Protein 4FFL (pdb70)

InterPro domains:
  IPR003806 ATP-grasp fold, PylC-type [PF02655] (103-244)
  IPR011761 ATP-grasp fold [PS50975] (85-269)
  IPR023890 Pyrrolysine biosynthesis protein PylC [TIGR03909] (3-359)
  IPR048764 PylC, N-terminal domain [PF21360] (4-88)

B-factor: mean 21.59, std 10.95, range [7.8, 82.85]

Sequence (353 aa):
MKTICLVGGKLQGFEAAYLSKKAGMKVVLVDKNPQALIRNYADEFYCFDVIKEPEKLLELSKRVDAVLPVNENLACIEFLNSIKEKFSCPVLFDFEAYRISRDKKKSKDYFKSIGVPTPQDRPSKPPYFVKPPCES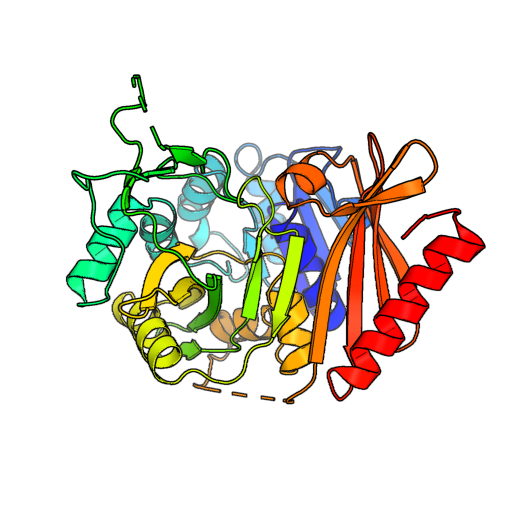SSVGARIIYGLEPDTLVEEYVEGEVVSLEVVGDGSHFAVVKETLVHIDETYDCHMVTPLPANPLFRQISHDLAANLPLKGIMDVEAIFGPKGLRVIEIDARFPSQTPTVVYYSSGINLIELLFRAFTDGVEEIENKYCIYEHLMFGENGVLIPVGEQVLSMGSDYGKFYEEPGIEIFLCKGEYPVFTMVFWGKDREETGAKRCKGLSVLKERFGAVL

CATH classification: 3.40.50.720 (+1 more: 3.30.470.20)

Radius of gyration: 19.83 Å; Cα contacts (8 Å, |Δi|>4): 829; chains: 1; bounding box: 50×50×54 Å

Solvent-accessible surface area: 15461 Å² total

Structure (mmCIF, N/CA/C/O backbone):
data_4FFL
#
_entry.id   4FFL
#
_cell.length_a   61.190
_cell.length_b   61.190
_cell.length_c   171.830
_cell.angle_alpha   90.00
_cell.angle_beta   90.00
_cell.angle_gamma   90.00
#
_symmetry.space_group_name_H-M   'P 43 21 2'
#
loop_
_entity.id
_entity.type
_entity.pdbx_description
1 polymer PylC
2 non-polymer LYSINE
3 non-polymer "ADENOSINE-5'-DIPHOSPHATE"
4 non-polymer 'PHOSPHATE ION'
5 non-polymer 'MAGNESIUM ION'
6 non-polymer 'CARBONATE ION'
7 non-polymer "ADENOSINE-5'-TRIPHOSPHATE"
8 water water
#
loop_
_atom_site.group_PDB
_atom_site.id
_atom_site.type_symbol
_atom_site.label_atom_id
_atom_site.label_alt_id
_atom_site.label_comp_id
_atom_site.label_asym_id
_atom_site.label_entity_id
_atom_site.label_seq_id
_atom_site.pdbx_PDB_ins_code
_atom_site.Cartn_x
_atom_site.Cartn_y
_atom_site.Cartn_z
_atom_site.occupancy
_atom_site.B_iso_or_equiv
_atom_site.auth_seq_id
_atom_site.auth_comp_id
_atom_site.auth_asym_id
_atom_site.auth_atom_id
_atom_site.pdbx_PDB_model_num
ATOM 1 N N . MET A 1 1 ? 8.441 -17.877 14.262 1.00 39.45 1 MET A N 1
ATOM 2 C CA . MET A 1 1 ? 8.378 -16.394 14.404 1.00 36.83 1 MET A CA 1
ATOM 3 C C . MET A 1 1 ? 7.438 -15.994 15.537 1.00 35.89 1 MET A C 1
ATOM 4 O O . MET A 1 1 ? 6.312 -16.487 15.631 1.00 37.09 1 MET A O 1
ATOM 9 N N . LYS A 1 2 ? 7.917 -15.098 16.393 1.00 28.75 2 LYS A N 1
ATOM 10 C CA . LYS A 1 2 ? 7.112 -14.564 17.485 1.00 24.97 2 LYS A CA 1
ATOM 11 C C . LYS A 1 2 ? 6.541 -13.193 17.125 1.00 20.49 2 LYS A C 1
ATOM 12 O O . LYS A 1 2 ? 7.024 -12.529 16.204 1.00 21.17 2 LYS A O 1
ATOM 18 N N . THR A 1 3 ? 5.497 -12.789 17.843 1.00 20.11 3 THR A N 1
ATOM 19 C CA . THR A 1 3 ? 4.841 -11.507 17.616 1.00 17.72 3 THR A CA 1
ATOM 20 C C . THR A 1 3 ? 4.749 -10.737 18.928 1.00 17.15 3 THR A C 1
ATOM 21 O O . THR A 1 3 ? 4.344 -11.288 19.956 1.00 17.31 3 THR A O 1
ATOM 25 N N . ILE A 1 4 ? 5.139 -9.466 18.884 1.00 15.59 4 ILE A N 1
ATOM 26 C CA . ILE A 1 4 ? 5.053 -8.589 20.047 1.00 14.39 4 ILE A CA 1
ATOM 27 C C . ILE A 1 4 ? 4.016 -7.489 19.813 1.00 14.44 4 ILE A C 1
ATOM 28 O O . ILE A 1 4 ? 3.932 -6.916 18.721 1.00 15.39 4 ILE A O 1
ATOM 33 N N . CYS A 1 5 ? 3.205 -7.229 20.834 1.00 13.88 5 CYS A N 1
ATOM 34 C CA . CYS A 1 5 ? 2.259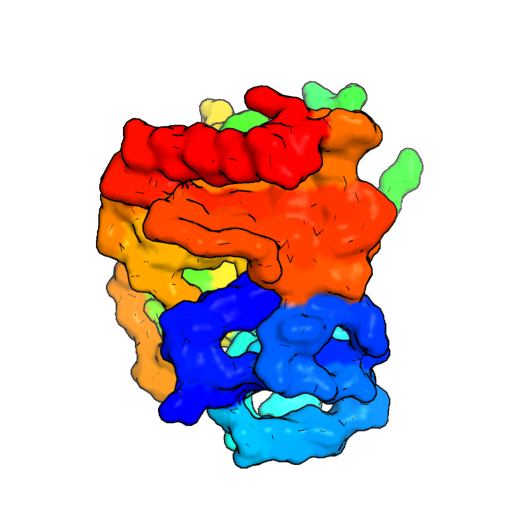 -6.125 20.798 1.00 14.17 5 CYS A CA 1
ATOM 35 C C . CYS A 1 5 ? 2.789 -4.967 21.631 1.00 14.34 5 CYS A C 1
ATOM 36 O O . CYS A 1 5 ? 3.033 -5.117 22.829 1.00 14.71 5 CYS A O 1
ATOM 39 N N . LEU A 1 6 ? 2.966 -3.817 20.988 1.00 13.19 6 LEU A N 1
ATOM 40 C CA . LEU A 1 6 ? 3.429 -2.609 21.664 1.00 12.50 6 LEU A CA 1
ATOM 41 C C . LEU A 1 6 ? 2.258 -1.683 21.939 1.00 13.65 6 LEU A C 1
ATOM 42 O O . LEU A 1 6 ? 1.478 -1.379 21.035 1.00 13.94 6 LEU A O 1
ATOM 47 N N . VAL A 1 7 ? 2.129 -1.236 23.183 1.00 13.45 7 VAL A N 1
ATOM 48 C CA . VAL A 1 7 ? 1.131 -0.223 23.515 1.00 13.07 7 VAL A CA 1
ATOM 49 C C . VAL A 1 7 ? 1.846 1.124 23.643 1.00 13.45 7 VAL A C 1
ATOM 50 O O . VAL A 1 7 ? 2.437 1.434 24.679 1.00 13.02 7 VAL A O 1
ATOM 54 N N . GLY A 1 8 ? 1.803 1.901 22.562 1.00 12.88 8 GLY A N 1
ATOM 55 C CA . GLY A 1 8 ? 2.525 3.166 22.468 1.00 13.55 8 GLY A CA 1
ATOM 56 C C . GLY A 1 8 ? 3.430 3.185 21.253 1.00 14.15 8 GLY A C 1
ATOM 57 O O . GLY A 1 8 ? 4.309 2.331 21.108 1.00 14.80 8 GLY A O 1
ATOM 58 N N . GLY A 1 9 ? 3.215 4.165 20.380 1.00 13.69 9 GLY A N 1
ATOM 59 C CA . GLY A 1 9 ? 3.944 4.251 19.120 1.00 13.79 9 GLY A CA 1
ATOM 60 C C . GLY A 1 9 ? 4.765 5.509 18.924 1.00 13.04 9 GLY A C 1
ATOM 61 O O . GLY A 1 9 ? 4.822 6.046 17.816 1.00 13.50 9 GLY A O 1
ATOM 62 N N . LYS A 1 10 ? 5.402 5.978 19.994 1.00 12.78 10 LYS A N 1
ATOM 63 C CA . LYS A 1 10 ? 6.308 7.119 19.900 1.00 12.60 10 LYS A CA 1
ATOM 64 C C . LYS A 1 10 ? 7.762 6.665 20.061 1.00 12.04 10 LYS A C 1
ATOM 65 O O . LYS A 1 10 ? 8.179 5.729 19.383 1.00 13.13 10 LYS A O 1
ATOM 71 N N . LEU A 1 11 ? 8.528 7.301 20.946 1.00 12.14 11 LEU A N 1
ATOM 72 C CA . LEU A 1 11 ? 9.968 7.043 21.006 1.00 12.58 11 LEU A CA 1
ATOM 73 C C . LEU A 1 11 ? 10.339 5.701 21.644 1.00 11.79 11 LEU A C 1
ATOM 74 O O . LEU A 1 11 ? 11.198 4.987 21.125 1.00 12.46 11 LEU A O 1
ATOM 79 N N . GLN A 1 12 ? 9.699 5.358 22.760 1.00 11.99 12 GLN A N 1
ATOM 80 C CA . GLN A 1 12 ? 9.884 4.032 23.351 1.00 11.77 12 GLN A CA 1
ATOM 81 C C . GLN A 1 12 ? 9.412 2.964 22.374 1.00 12.40 12 GLN A C 1
ATOM 82 O O . GLN A 1 12 ? 10.049 1.916 22.221 1.00 12.41 12 GLN A O 1
ATOM 88 N N . GLY A 1 13 ? 8.278 3.243 21.730 1.00 12.53 13 GLY A N 1
ATOM 89 C CA . GLY A 1 13 ? 7.690 2.341 20.752 1.00 13.33 13 GLY A CA 1
ATOM 90 C C . GLY A 1 13 ? 8.637 2.069 19.604 1.00 13.30 13 GLY A C 1
ATOM 91 O O . GLY A 1 13 ? 8.810 0.920 19.203 1.00 13.14 13 GLY A O 1
ATOM 92 N N . PHE A 1 14 ? 9.262 3.123 19.081 1.00 13.49 14 PHE A N 1
ATOM 93 C CA . PHE A 1 14 ? 10.230 2.957 18.000 1.00 13.42 14 PHE A CA 1
ATOM 94 C C . PHE A 1 14 ? 11.380 2.036 18.397 1.00 12.48 14 PHE A C 1
ATOM 95 O O . PHE A 1 14 ? 11.739 1.123 17.652 1.00 12.76 14 PHE A O 1
ATOM 103 N N . GLU A 1 15 ? 11.954 2.287 19.572 1.00 12.39 15 GLU A N 1
ATOM 104 C CA . GLU A 1 15 ? 13.085 1.498 20.053 1.00 12.75 15 GLU A CA 1
ATOM 105 C C . GLU A 1 15 ? 12.720 0.024 20.190 1.00 12.05 15 GLU A C 1
ATOM 106 O O . GLU A 1 15 ? 13.469 -0.848 19.749 1.00 12.49 15 GLU A O 1
ATOM 112 N N . ALA A 1 16 ? 11.567 -0.241 20.805 1.00 11.73 16 ALA A N 1
ATOM 113 C CA . ALA A 1 16 ? 11.078 -1.604 20.966 1.00 11.97 16 ALA A CA 1
ATOM 114 C C . ALA A 1 16 ? 10.803 -2.266 19.612 1.00 12.11 16 ALA A C 1
ATOM 115 O O . ALA A 1 16 ? 11.141 -3.431 19.413 1.00 13.47 16 ALA A O 1
ATOM 117 N N . ALA A 1 17 ? 10.199 -1.521 18.687 1.00 12.37 17 ALA A N 1
ATOM 118 C CA . ALA A 1 17 ? 9.889 -2.051 17.356 1.00 12.79 17 ALA A CA 1
ATOM 119 C C . ALA A 1 17 ? 11.171 -2.374 16.586 1.00 13.09 17 ALA A C 1
ATOM 120 O O . ALA A 1 17 ? 11.278 -3.423 15.950 1.00 14.09 17 ALA A O 1
ATOM 122 N N . TYR A 1 18 ? 12.134 -1.460 16.657 1.00 13.08 18 TYR A N 1
ATOM 123 C CA . TYR A 1 18 ? 13.435 -1.620 16.011 1.00 13.45 18 TYR A CA 1
ATOM 124 C C . TYR A 1 18 ? 14.146 -2.899 16.461 1.00 13.38 18 TYR A C 1
ATOM 125 O O . TYR A 1 18 ? 14.570 -3.708 15.629 1.00 14.41 18 TYR A O 1
ATOM 134 N N . LEU A 1 19 ? 14.254 -3.089 17.774 1.00 13.54 19 LEU A N 1
ATOM 135 C CA . LEU A 1 19 ? 14.930 -4.266 18.317 1.00 13.63 19 LEU A CA 1
ATOM 136 C C . LEU A 1 19 ? 14.134 -5.556 18.121 1.00 13.64 19 LEU A C 1
ATOM 137 O O . LEU A 1 19 ? 14.720 -6.629 17.960 1.00 13.97 19 LEU A O 1
ATOM 142 N N . SER A 1 20 ? 12.806 -5.454 18.126 1.00 13.79 20 SER A N 1
ATOM 143 C CA . SER A 1 20 ? 11.953 -6.607 17.836 1.00 14.11 20 SER A CA 1
ATOM 144 C C . SER A 1 20 ? 12.182 -7.109 16.413 1.00 14.73 20 SER A C 1
ATOM 145 O O . SER A 1 20 ? 12.251 -8.316 16.182 1.00 15.38 20 SER A O 1
ATOM 148 N N . LYS A 1 21 ? 12.303 -6.178 15.468 1.00 14.95 21 LYS A N 1
ATOM 149 C CA . LYS A 1 21 ? 12.586 -6.528 14.073 1.00 15.87 21 LYS A CA 1
ATOM 150 C C . LYS A 1 21 ? 13.959 -7.179 13.918 1.00 16.87 21 LYS A C 1
ATOM 151 O O . LYS A 1 21 ? 14.116 -8.120 13.137 1.00 18.33 21 LYS A O 1
ATOM 157 N N . LYS A 1 22 ? 14.943 -6.681 14.666 1.00 16.31 22 LYS A N 1
ATOM 158 C CA . LYS A 1 22 ? 16.287 -7.265 14.670 1.00 17.05 22 LYS A CA 1
ATOM 159 C C . LYS A 1 22 ? 16.257 -8.708 15.187 1.00 18.25 22 LYS A C 1
ATOM 160 O O . LYS A 1 22 ? 17.039 -9.552 14.746 1.00 20.73 22 LYS A O 1
ATOM 166 N N . ALA A 1 23 ? 15.341 -8.973 16.116 1.00 18.36 23 ALA A N 1
ATOM 167 C CA . ALA A 1 23 ? 15.130 -10.308 16.676 1.00 19.47 23 ALA A CA 1
ATOM 168 C C . ALA A 1 23 ? 14.244 -11.194 15.794 1.00 20.68 23 ALA A C 1
ATOM 169 O O . ALA A 1 23 ? 13.953 -12.338 16.152 1.00 21.84 23 ALA A O 1
ATOM 171 N N . GLY A 1 24 ? 13.811 -10.656 14.656 1.00 18.79 24 GLY A N 1
ATOM 172 C CA . GLY A 1 24 ? 12.972 -11.387 13.708 1.00 20.58 24 GLY A CA 1
ATOM 173 C C . GLY A 1 24 ? 11.529 -11.545 14.149 1.00 20.96 24 GLY A C 1
ATOM 174 O O . GLY A 1 24 ? 10.851 -12.488 13.732 1.00 24.44 24 GLY A O 1
ATOM 175 N N . MET A 1 25 ? 11.059 -10.624 14.989 1.00 18.49 25 MET A N 1
ATOM 176 C CA . MET A 1 25 ? 9.682 -10.651 15.485 1.00 18.37 25 MET A CA 1
ATOM 177 C C . MET A 1 25 ? 8.774 -9.762 14.641 1.00 17.86 25 MET A C 1
ATOM 178 O O . MET A 1 25 ? 9.217 -8.747 14.099 1.00 20.66 25 MET A O 1
ATOM 183 N N . LYS A 1 26 ? 7.505 -10.150 14.540 1.00 16.74 26 LYS A N 1
ATOM 184 C CA . LYS A 1 26 ? 6.471 -9.289 13.976 1.00 17.04 26 LYS A CA 1
ATOM 185 C C . LYS A 1 26 ? 6.064 -8.265 15.034 1.00 16.22 26 LYS A C 1
ATOM 186 O O . LYS A 1 26 ? 5.961 -8.594 16.220 1.00 17.05 26 LYS A O 1
ATOM 192 N N . VAL A 1 27 ? 5.837 -7.028 14.602 1.00 15.38 27 VAL A N 1
ATOM 193 C CA . VAL A 1 27 ? 5.483 -5.944 15.513 1.00 15.26 27 VAL A CA 1
ATOM 194 C C . VAL A 1 27 ? 4.056 -5.466 15.272 1.00 14.97 27 VAL A C 1
ATOM 195 O O . VAL A 1 27 ? 3.740 -4.921 14.211 1.00 15.29 27 VAL A O 1
ATOM 199 N N . VAL A 1 28 ? 3.206 -5.673 16.273 1.00 14.43 28 VAL A N 1
ATOM 2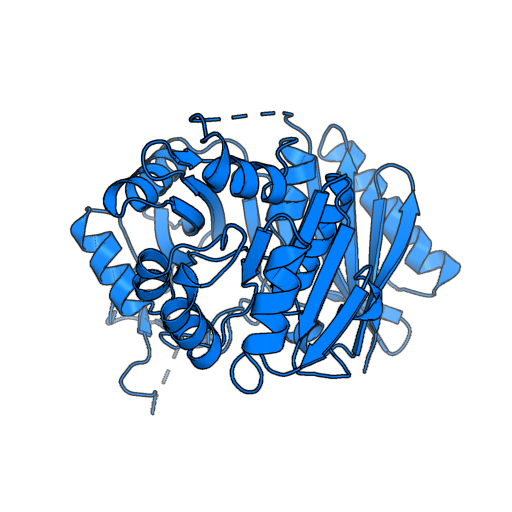00 C CA . VAL A 1 28 ? 1.842 -5.157 16.266 1.00 14.64 28 VAL A CA 1
ATOM 201 C C . VAL A 1 28 ? 1.799 -3.923 17.164 1.00 15.25 28 VAL A C 1
ATOM 202 O O . VAL A 1 28 ? 2.173 -3.989 18.335 1.00 15.47 28 VAL A O 1
ATOM 206 N N . LEU A 1 29 ? 1.363 -2.795 16.610 1.00 14.27 29 LEU A N 1
ATOM 207 C CA . LEU A 1 29 ? 1.271 -1.559 17.377 1.00 13.29 29 LEU A CA 1
ATOM 208 C C . LEU A 1 29 ? -0.166 -1.210 17.722 1.00 13.29 29 LEU A C 1
ATOM 209 O O . LEU A 1 29 ? -1.046 -1.243 16.858 1.00 14.11 29 LEU A O 1
ATOM 214 N N . VAL A 1 30 ? -0.383 -0.872 18.991 1.00 13.19 30 VAL A N 1
ATOM 215 C CA . VAL A 1 30 ? -1.627 -0.269 19.447 1.00 12.61 30 VAL A CA 1
ATOM 216 C C . VAL A 1 30 ? -1.338 1.158 19.912 1.00 12.20 30 VAL A C 1
ATOM 217 O O . VAL A 1 30 ? -0.458 1.381 20.746 1.00 12.75 30 VAL A O 1
ATOM 221 N N . ASP A 1 31 ? -2.070 2.120 19.361 1.00 12.55 31 ASP A N 1
ATOM 222 C CA . ASP A 1 31 ? -1.939 3.518 19.768 1.00 12.56 31 ASP A CA 1
ATOM 223 C C . ASP A 1 31 ? -3.256 4.237 19.508 1.00 12.80 31 ASP A C 1
ATOM 224 O O . ASP A 1 31 ? -3.910 3.989 18.495 1.00 13.92 31 ASP A O 1
ATOM 229 N N . LYS A 1 32 ? -3.632 5.128 20.421 1.00 12.33 32 LYS A N 1
ATOM 230 C CA . LYS A 1 32 ? -4.883 5.885 20.328 1.00 13.18 32 LYS A CA 1
ATOM 231 C C . LYS A 1 32 ? -4.829 7.017 19.290 1.00 13.67 32 LYS A C 1
ATOM 232 O O . LYS A 1 32 ? -5.862 7.588 18.932 1.00 14.91 32 LYS A O 1
ATOM 238 N N . ASN A 1 33 ? -3.626 7.341 18.820 1.00 13.78 33 ASN A N 1
ATOM 239 C CA . ASN A 1 33 ? -3.422 8.434 17.865 1.00 13.26 33 ASN A CA 1
ATOM 240 C C . ASN A 1 33 ? -3.344 7.899 16.434 1.00 13.87 33 ASN A C 1
ATOM 241 O O . ASN A 1 33 ? -2.434 7.131 16.121 1.00 14.35 33 ASN A O 1
ATOM 246 N N . PRO A 1 34 ? -4.287 8.308 15.554 1.00 14.48 34 PRO A N 1
ATOM 247 C CA . PRO A 1 34 ? -4.205 7.912 14.139 1.00 15.00 34 PRO A CA 1
ATOM 248 C C . PRO A 1 34 ? -2.908 8.372 13.480 1.00 16.35 34 PRO A C 1
ATOM 249 O O . PRO A 1 34 ? -2.474 7.764 12.503 1.00 18.86 34 PRO A O 1
ATOM 253 N N . GLN A 1 35 ? -2.304 9.431 14.019 1.00 17.10 35 GLN A N 1
ATOM 254 C CA . GLN A 1 35 ? -1.027 9.948 13.531 1.00 18.86 35 GLN A CA 1
ATOM 255 C C . GLN A 1 35 ? 0.161 9.457 14.364 1.00 17.70 35 GLN A C 1
ATOM 256 O O . GLN A 1 35 ? 1.207 10.106 14.390 1.00 18.17 35 GLN A O 1
ATOM 262 N N . ALA A 1 36 ? 0.004 8.318 15.041 1.00 15.50 36 ALA A N 1
ATOM 263 C CA . ALA A 1 36 ? 1.077 7.764 15.875 1.00 14.65 36 ALA A CA 1
ATOM 264 C C . ALA A 1 36 ? 2.387 7.696 15.100 1.00 14.39 36 ALA A C 1
ATOM 265 O O . ALA A 1 36 ? 2.423 7.239 13.957 1.00 14.93 36 ALA A O 1
ATOM 267 N N . LEU A 1 37 ? 3.453 8.163 15.736 1.00 15.16 37 LEU A N 1
ATOM 268 C CA . LEU A 1 37 ? 4.751 8.331 15.090 1.00 14.70 37 LEU A CA 1
ATOM 269 C C . LEU A 1 37 ? 5.240 7.133 14.263 1.00 14.67 37 LEU A C 1
ATOM 270 O O . LEU A 1 37 ? 5.673 7.312 13.123 1.00 15.58 37 LEU A O 1
ATOM 275 N N . ILE A 1 38 ? 5.166 5.927 14.827 1.00 14.05 38 ILE A N 1
ATOM 276 C CA . ILE A 1 38 ? 5.710 4.731 14.164 1.00 14.95 38 ILE A CA 1
ATOM 277 C C . ILE A 1 38 ? 4.652 3.826 13.526 1.00 14.79 38 ILE A C 1
ATOM 278 O O . ILE A 1 38 ? 4.919 2.652 13.258 1.00 16.10 38 ILE A O 1
ATOM 283 N N . ARG A 1 39 ? 3.470 4.381 13.262 1.00 14.27 39 ARG A N 1
ATOM 284 C CA . ARG A 1 39 ? 2.359 3.607 12.697 1.00 15.33 39 ARG A CA 1
ATOM 285 C C . ARG A 1 39 ? 2.724 2.848 11.413 1.00 16.04 39 ARG A C 1
ATOM 286 O O . ARG A 1 39 ? 2.249 1.734 11.205 1.00 19.15 39 ARG A O 1
ATOM 294 N N . ASN A 1 40 ? 3.558 3.455 10.566 1.00 16.59 40 ASN A N 1
ATOM 295 C CA . ASN A 1 40 ? 3.947 2.856 9.282 1.00 17.42 40 ASN A CA 1
ATOM 296 C C . ASN A 1 40 ? 5.173 1.951 9.384 1.00 18.03 40 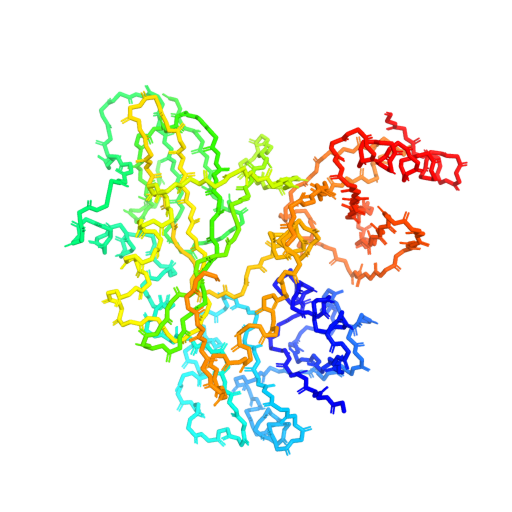ASN A C 1
ATOM 297 O O . ASN A 1 40 ? 5.477 1.190 8.460 1.00 19.12 40 ASN A O 1
ATOM 302 N N . TYR A 1 41 ? 5.866 2.039 10.516 1.00 16.68 41 TYR A N 1
ATOM 303 C CA . TYR A 1 41 ? 7.046 1.225 10.787 1.00 15.91 41 TYR A CA 1
ATOM 304 C C . TYR A 1 41 ? 6.653 -0.145 11.351 1.00 16.74 41 TYR A C 1
ATOM 305 O O . TYR A 1 41 ? 7.290 -1.155 11.052 1.00 17.61 41 TYR A O 1
ATOM 314 N N . ALA A 1 42 ? 5.592 -0.172 12.157 1.00 16.64 42 ALA A N 1
ATOM 315 C CA . ALA A 1 42 ? 5.038 -1.425 12.669 1.00 17.59 42 ALA A CA 1
ATOM 316 C C . ALA A 1 42 ? 4.492 -2.287 11.531 1.00 17.93 42 ALA A C 1
ATOM 317 O O . ALA A 1 42 ? 4.173 -1.779 10.447 1.00 18.78 42 ALA A O 1
ATOM 319 N N . ASP A 1 43 ? 4.388 -3.588 11.778 1.00 17.37 43 ASP A N 1
ATOM 320 C CA . ASP A 1 43 ? 3.867 -4.516 10.775 1.00 17.72 43 ASP A CA 1
ATOM 321 C C . ASP A 1 43 ? 2.341 -4.449 10.691 1.00 19.00 43 ASP A C 1
ATOM 322 O O . ASP A 1 43 ? 1.763 -4.582 9.608 1.00 20.16 43 ASP A O 1
ATOM 327 N N . GLU A 1 44 ? 1.702 -4.239 11.841 1.00 18.54 44 GLU A N 1
ATOM 328 C CA . GLU A 1 44 ? 0.259 -4.041 11.924 1.00 18.54 44 GLU A CA 1
ATOM 329 C C . GLU A 1 44 ? -0.014 -2.885 12.875 1.00 16.41 44 GLU A C 1
ATOM 330 O O . GLU A 1 44 ? 0.672 -2.742 13.889 1.00 16.35 44 GLU A O 1
ATOM 336 N N . PHE A 1 45 ? -1.005 -2.060 12.543 1.00 15.79 45 PHE A N 1
ATOM 337 C CA . PHE A 1 45 ? -1.378 -0.922 13.383 1.00 14.69 45 PHE A CA 1
ATOM 338 C C . PHE A 1 45 ? -2.866 -0.961 13.705 1.00 15.58 45 PHE A C 1
ATOM 339 O O . PHE A 1 45 ? -3.707 -0.982 12.803 1.00 16.99 45 PHE A O 1
ATOM 347 N N . TYR A 1 46 ? -3.175 -0.984 14.999 1.00 15.70 46 TYR A N 1
ATOM 348 C CA . TYR A 1 46 ? -4.552 -0.918 15.476 1.00 16.34 46 TYR A CA 1
ATOM 349 C C . TYR A 1 46 ? -4.732 0.350 16.289 1.00 14.85 46 TYR A C 1
ATOM 350 O O . TYR A 1 46 ? -4.086 0.542 17.322 1.00 15.52 46 TYR A O 1
ATOM 359 N N . CYS A 1 47 ? -5.597 1.227 15.795 1.00 15.07 47 CYS A N 1
ATOM 360 C CA . CYS A 1 47 ? -5.798 2.523 16.416 1.00 14.78 47 CYS A CA 1
ATOM 361 C C . CYS A 1 47 ? -7.007 2.499 17.338 1.00 14.71 47 CYS A C 1
ATOM 362 O O . CYS A 1 47 ? -8.155 2.570 16.888 1.00 15.61 47 CYS A O 1
ATOM 365 N N . PHE A 1 48 ? -6.733 2.357 18.630 1.00 14.29 48 PHE A N 1
ATOM 366 C CA . PHE A 1 48 ? -7.753 2.481 19.665 1.00 13.43 48 PHE A CA 1
ATOM 367 C C . PHE A 1 48 ? -7.107 2.864 20.993 1.00 12.90 48 PHE A C 1
ATOM 368 O O . PHE A 1 48 ? -5.887 2.740 21.162 1.00 13.01 48 PHE A O 1
ATOM 376 N N . ASP A 1 49 ? -7.930 3.348 21.918 1.00 12.52 49 ASP A N 1
ATOM 377 C CA . ASP A 1 49 ? -7.482 3.682 23.265 1.00 12.31 49 ASP A CA 1
ATOM 378 C C . ASP A 1 49 ? -7.733 2.460 24.149 1.00 12.26 49 ASP A C 1
ATOM 379 O O . ASP A 1 49 ? -8.875 2.015 24.292 1.00 12.94 49 ASP A O 1
ATOM 384 N N . VAL A 1 50 ? -6.667 1.917 24.735 1.00 12.36 50 VAL A N 1
ATOM 385 C CA . VAL A 1 50 ? -6.788 0.673 25.510 1.00 13.12 50 VAL A CA 1
ATOM 386 C C . VAL A 1 50 ? -7.672 0.807 26.755 1.00 12.75 50 VAL A C 1
ATOM 387 O O . VAL A 1 50 ? -8.247 -0.178 27.211 1.00 14.01 50 VAL A O 1
ATOM 391 N N . ILE A 1 51 ? -7.779 2.024 27.287 1.00 13.26 51 ILE A N 1
ATOM 392 C CA . ILE A 1 51 ? -8.635 2.302 28.445 1.00 13.76 51 ILE A CA 1
ATOM 393 C C . ILE A 1 51 ? -10.107 2.293 28.027 1.00 14.49 51 ILE A C 1
ATOM 394 O O . ILE A 1 51 ? -10.969 1.829 28.776 1.00 16.13 51 ILE A O 1
ATOM 399 N N . LYS A 1 52 ? -10.384 2.805 26.829 1.00 13.46 52 LYS A N 1
ATOM 400 C CA . LYS A 1 52 ? -11.752 2.872 26.313 1.00 13.95 52 LYS A CA 1
ATOM 401 C C . LYS A 1 52 ? -12.252 1.523 25.806 1.00 15.05 52 LYS A C 1
ATOM 402 O O . LYS A 1 52 ? -13.426 1.181 25.988 1.00 16.31 52 LYS A O 1
ATOM 408 N N . GLU A 1 53 ? -11.364 0.771 25.156 1.00 15.64 53 GLU A N 1
ATOM 409 C CA . GLU A 1 53 ? -11.731 -0.509 24.551 1.00 16.18 53 GLU A CA 1
ATOM 410 C C . GLU A 1 53 ? -10.773 -1.632 24.966 1.00 15.88 53 GLU A C 1
ATOM 411 O O . GLU A 1 53 ? -10.079 -2.197 24.117 1.00 16.18 53 GLU A O 1
ATOM 417 N N . PRO A 1 54 ? -10.743 -1.969 26.275 1.00 16.76 54 PRO A N 1
ATOM 418 C CA . PRO A 1 54 ? -9.794 -2.977 26.767 1.00 16.56 54 PRO A CA 1
ATOM 419 C C . PRO A 1 54 ? -9.996 -4.350 26.135 1.00 17.22 54 PRO A C 1
ATOM 420 O O . PRO A 1 54 ? -9.036 -5.105 25.984 1.00 17.04 54 PRO A O 1
ATOM 424 N N . GLU A 1 55 ? -11.234 -4.655 25.758 1.00 18.49 55 GLU A N 1
ATOM 425 C CA . GLU A 1 55 ? -11.559 -5.942 25.145 1.00 18.92 55 GLU A CA 1
ATOM 426 C C . GLU A 1 55 ? -10.797 -6.182 23.835 1.00 18.01 55 GLU A C 1
ATOM 427 O O . GLU A 1 55 ? -10.463 -7.321 23.515 1.00 19.92 55 GLU A O 1
ATOM 433 N N . LYS A 1 56 ? -10.512 -5.107 23.097 1.00 17.68 56 LYS A N 1
ATOM 434 C CA . LYS A 1 56 ? -9.731 -5.203 21.865 1.00 17.28 56 LYS A CA 1
ATOM 435 C C . LYS A 1 56 ? -8.288 -5.613 22.155 1.00 16.75 56 LYS A C 1
ATOM 436 O O . LYS A 1 56 ? -7.702 -6.402 21.410 1.00 17.74 56 LYS A O 1
ATOM 442 N N . LEU A 1 57 ? -7.720 -5.077 23.236 1.00 16.21 57 LEU A N 1
ATOM 443 C CA . LEU A 1 57 ? -6.354 -5.426 23.627 1.00 15.02 57 LEU A CA 1
ATOM 444 C C . LEU A 1 57 ? -6.278 -6.843 24.191 1.00 15.59 57 LEU A C 1
ATOM 445 O O . LEU A 1 57 ? -5.333 -7.581 23.896 1.00 15.86 57 LEU A O 1
ATOM 450 N N . LEU A 1 58 ? -7.267 -7.212 25.004 1.00 15.71 58 LEU A N 1
ATOM 451 C CA . LEU A 1 58 ? -7.337 -8.567 25.555 1.00 16.45 58 LEU A CA 1
ATOM 452 C C . LEU A 1 58 ? -7.476 -9.610 24.443 1.00 17.39 58 LEU A C 1
ATOM 453 O O . LEU A 1 58 ? -6.833 -10.662 24.492 1.00 18.08 58 LEU A O 1
ATOM 458 N N . GLU A 1 59 ? -8.286 -9.303 23.429 1.00 17.62 59 GLU A N 1
ATOM 459 C CA . GLU A 1 59 ? -8.407 -10.168 22.253 1.00 20.47 59 GLU A CA 1
ATOM 460 C C . GLU A 1 59 ? -7.080 -10.305 21.506 1.00 19.16 59 GLU A C 1
ATOM 461 O O . GLU A 1 59 ? -6.710 -11.405 21.095 1.00 19.46 59 GLU A O 1
ATOM 467 N N . LEU A 1 60 ? -6.366 -9.190 21.349 1.00 18.37 60 LEU A N 1
ATOM 468 C CA . LEU A 1 60 ? -5.031 -9.199 20.743 1.00 19.16 60 LEU A CA 1
ATOM 469 C C . LEU A 1 60 ? -4.029 -10.041 21.536 1.00 18.09 60 LEU A C 1
ATOM 470 O O . LEU A 1 60 ? -3.154 -10.678 20.946 1.00 19.15 60 LEU A O 1
ATOM 475 N N . SER A 1 61 ? -4.168 -10.053 22.864 1.00 17.24 61 SER A N 1
ATOM 476 C CA . SER A 1 61 ? -3.255 -10.810 23.730 1.00 17.66 61 SER A CA 1
ATOM 477 C C . SER A 1 61 ? -3.323 -12.317 23.471 1.00 18.49 61 SER A C 1
ATOM 478 O O . SER A 1 61 ? -2.394 -13.053 23.809 1.00 19.44 61 SER A O 1
ATOM 481 N N . LYS A 1 62 ? -4.422 -12.758 22.860 1.00 18.10 62 LYS A N 1
ATOM 482 C CA . LYS A 1 62 ? -4.617 -14.165 22.508 1.00 18.56 62 LYS A CA 1
ATOM 483 C C . LYS A 1 62 ? -3.853 -14.576 21.245 1.00 20.57 62 LYS A C 1
ATOM 484 O O . LYS A 1 62 ? -3.664 -15.769 20.994 1.00 23.86 62 LYS A O 1
ATOM 490 N N . ARG A 1 63 ? -3.418 -13.597 20.454 1.00 20.14 63 ARG A N 1
ATOM 491 C CA . ARG A 1 63 ? -2.736 -13.895 19.190 1.00 21.87 63 ARG A CA 1
ATOM 492 C C . ARG A 1 63 ? -1.304 -13.351 19.079 1.00 19.75 63 ARG A C 1
ATOM 493 O O . ARG A 1 63 ? -0.700 -13.390 18.006 1.00 21.03 63 ARG A O 1
ATOM 501 N N . VAL A 1 64 ? -0.774 -12.841 20.189 1.00 16.96 64 VAL A N 1
ATOM 502 C CA . VAL A 1 64 ? 0.620 -12.385 20.260 1.00 16.34 64 VAL A CA 1
ATOM 503 C C . VAL A 1 64 ? 1.348 -13.115 21.393 1.00 16.94 64 VAL A C 1
ATOM 504 O O . VAL A 1 64 ? 0.713 -13.744 22.248 1.00 18.21 64 VAL A O 1
ATOM 508 N N . ASP A 1 65 ? 2.674 -13.024 21.400 1.00 17.19 65 ASP A N 1
ATOM 509 C CA . ASP A 1 65 ? 3.485 -13.728 22.392 1.00 17.67 65 ASP A CA 1
ATOM 510 C C . ASP A 1 65 ? 3.755 -12.911 23.655 1.00 17.09 65 ASP A C 1
ATOM 511 O O . ASP A 1 65 ? 4.097 -13.470 24.698 1.00 17.48 65 ASP A O 1
ATOM 516 N N . ALA A 1 66 ? 3.604 -11.593 23.552 1.00 15.47 66 ALA A N 1
ATOM 517 C CA . ALA A 1 66 ? 3.799 -10.688 24.685 1.00 14.10 66 ALA A CA 1
ATOM 518 C C . ALA A 1 66 ? 3.192 -9.325 24.391 1.00 13.40 66 ALA A C 1
ATOM 519 O O . ALA A 1 66 ? 3.069 -8.932 23.227 1.00 13.77 66 ALA A O 1
ATOM 521 N N . VAL A 1 67 ? 2.805 -8.623 25.454 1.00 13.47 67 VAL A N 1
ATOM 522 C CA . VAL A 1 67 ? 2.379 -7.228 25.363 1.00 12.89 67 VAL A CA 1
ATOM 523 C C . VAL A 1 67 ? 3.385 -6.379 26.130 1.00 13.84 67 VAL A C 1
ATOM 524 O O . VAL A 1 67 ? 3.656 -6.635 27.308 1.00 14.46 67 VAL A O 1
ATOM 528 N N . LEU A 1 68 ? 3.945 -5.383 25.450 1.00 13.14 68 LEU A N 1
ATOM 529 C CA . LEU A 1 68 ? 4.902 -4.476 26.063 1.00 12.57 68 LEU A CA 1
ATOM 530 C C . LEU A 1 68 ? 4.334 -3.061 26.107 1.00 12.30 68 LEU A C 1
ATOM 531 O O . LEU A 1 68 ? 4.152 -2.437 25.057 1.00 13.29 68 LEU A O 1
ATOM 536 N N . PRO A 1 69 ? 4.036 -2.552 27.319 1.00 12.84 69 PRO A N 1
ATOM 537 C CA . PRO A 1 69 ? 3.669 -1.143 27.435 1.00 13.30 69 PRO A CA 1
ATOM 538 C C . PRO A 1 69 ? 4.887 -0.289 27.095 1.00 13.82 69 PRO A C 1
ATOM 539 O O . PRO A 1 69 ? 5.955 -0.484 27.671 1.00 15.17 69 PRO A O 1
ATOM 543 N N . VAL A 1 70 ? 4.741 0.609 26.128 1.00 12.43 70 VAL A N 1
ATOM 544 C CA . VAL A 1 70 ? 5.817 1.535 25.771 1.00 11.67 70 VAL A CA 1
ATOM 545 C C . VAL A 1 70 ? 5.254 2.951 25.710 1.00 11.57 70 VAL A C 1
ATOM 546 O O . VAL A 1 70 ? 5.267 3.622 24.671 1.00 11.88 70 VAL A O 1
ATOM 550 N N . ASN A 1 71 ? 4.727 3.378 26.851 1.00 12.21 71 ASN A N 1
ATOM 551 C CA . ASN A 1 71 ? 4.271 4.746 27.040 1.00 12.54 71 ASN A CA 1
ATOM 552 C C . ASN A 1 71 ? 4.382 5.130 28.507 1.00 12.35 71 ASN A C 1
ATOM 553 O O . ASN A 1 71 ? 4.532 4.261 29.371 1.00 13.62 71 ASN A O 1
ATOM 558 N N . GLU A 1 72 ? 4.322 6.429 28.779 1.00 12.17 72 GLU A N 1
ATOM 559 C CA . GLU A 1 72 ? 4.401 6.934 30.146 1.00 13.22 72 GLU A CA 1
ATOM 560 C C . GLU A 1 72 ? 3.129 7.691 30.542 1.00 13.91 72 GLU A C 1
ATOM 561 O O . GLU A 1 72 ? 3.167 8.629 31.343 1.00 15.33 72 GLU A O 1
ATOM 567 N N . ASN A 1 73 ? 2.004 7.273 29.968 1.00 13.00 73 ASN A N 1
ATOM 568 C CA . ASN A 1 73 ? 0.695 7.787 30.355 1.00 12.77 73 ASN A CA 1
ATOM 569 C C . ASN A 1 73 ? 0.248 7.046 31.614 1.00 12.47 73 ASN A C 1
ATOM 570 O O . ASN A 1 73 ? -0.088 5.866 31.549 1.00 12.37 73 ASN A O 1
ATOM 575 N N . LEU A 1 74 ? 0.259 7.730 32.758 1.00 13.35 74 LEU A N 1
ATOM 576 C CA . LEU A 1 74 ? -0.067 7.075 34.030 1.00 14.39 74 LEU A CA 1
ATOM 577 C C . LEU A 1 74 ? -1.465 6.456 34.045 1.00 14.19 74 LEU A C 1
ATOM 578 O O . LEU A 1 74 ? -1.660 5.394 34.629 1.00 14.59 74 LEU A O 1
ATOM 583 N N . ALA A 1 75 ? -2.422 7.115 33.394 1.00 13.76 75 ALA A N 1
ATOM 584 C CA . ALA A 1 75 ? -3.776 6.586 33.270 1.00 13.49 75 ALA A CA 1
ATOM 585 C C . ALA A 1 75 ? -3.762 5.232 32.559 1.00 13.15 75 ALA A C 1
ATOM 586 O O . ALA A 1 75 ? -4.435 4.295 32.987 1.00 13.37 75 ALA A O 1
ATOM 588 N N . CYS A 1 76 ? -2.984 5.133 31.480 1.00 13.74 76 CYS A N 1
ATOM 589 C CA . CYS A 1 76 ? -2.835 3.876 30.747 1.00 13.39 76 CYS A CA 1
ATOM 590 C C . CYS A 1 76 ? -2.157 2.797 31.596 1.00 13.20 76 CYS A C 1
ATOM 591 O O . CYS A 1 76 ? -2.649 1.674 31.682 1.00 14.22 76 CYS A O 1
ATOM 594 N N . ILE A 1 77 ? -1.036 3.148 32.222 1.00 12.83 77 ILE A N 1
ATOM 595 C CA . ILE A 1 77 ? -0.271 2.201 33.037 1.00 13.75 77 ILE A CA 1
ATOM 596 C C . ILE A 1 77 ? -1.088 1.691 34.234 1.00 14.59 77 ILE A C 1
ATOM 597 O O . ILE A 1 77 ? -1.125 0.483 34.494 1.00 14.93 77 ILE A O 1
ATOM 602 N N . GLU A 1 78 ? -1.749 2.608 34.943 1.00 14.75 78 GLU A N 1
ATOM 603 C CA . GLU A 1 78 ? -2.620 2.244 36.067 1.00 16.16 78 GLU A CA 1
ATOM 604 C C . GLU A 1 78 ? -3.767 1.343 35.611 1.00 15.74 78 GLU A C 1
ATOM 605 O O . GLU A 1 78 ? -4.102 0.361 36.285 1.00 16.24 78 GLU A O 1
ATOM 611 N N . PHE A 1 79 ? -4.360 1.672 34.465 1.00 15.16 79 PHE A N 1
ATOM 612 C CA . PHE A 1 79 ? -5.427 0.841 33.917 1.00 15.50 79 PHE A CA 1
ATOM 613 C C . PHE A 1 79 ? -4.945 -0.567 33.548 1.00 15.17 79 PHE A C 1
ATOM 614 O O . PHE A 1 79 ? -5.619 -1.557 33.849 1.00 15.51 79 PHE A O 1
ATOM 622 N N . LEU A 1 80 ? -3.783 -0.655 32.902 1.00 14.87 80 LEU A N 1
ATOM 623 C CA . LEU A 1 80 ? -3.210 -1.951 32.540 1.00 14.52 80 LEU A CA 1
ATOM 624 C C . LEU A 1 80 ? -2.925 -2.800 33.778 1.00 14.93 80 LEU A C 1
ATOM 625 O O . LEU A 1 80 ? -3.162 -4.010 33.768 1.00 15.87 80 LEU A O 1
ATOM 630 N N . ASN A 1 81 ? -2.435 -2.164 34.842 1.00 14.91 81 ASN A N 1
ATOM 631 C CA . ASN A 1 81 ? -2.238 -2.851 36.117 1.00 15.61 81 ASN A CA 1
ATOM 632 C C . ASN A 1 81 ? -3.541 -3.471 36.627 1.00 16.22 81 ASN A C 1
ATOM 633 O O . ASN A 1 81 ? -3.542 -4.592 37.145 1.00 17.63 81 ASN A O 1
ATOM 638 N N . SER A 1 82 ? -4.647 -2.747 36.451 1.00 15.80 82 SER A N 1
ATOM 639 C CA . SER A 1 82 ? -5.954 -3.186 36.946 1.00 16.67 82 SER A CA 1
ATOM 640 C C . SER A 1 82 ? -6.516 -4.408 36.210 1.00 17.26 82 SER A C 1
ATOM 641 O O . SER A 1 82 ? -7.335 -5.141 36.768 1.00 19.10 82 SER A O 1
ATOM 644 N N . ILE A 1 83 ? -6.072 -4.627 34.970 1.00 15.91 83 ILE A N 1
ATOM 645 C CA . ILE A 1 83 ? -6.565 -5.747 34.153 1.00 16.08 83 ILE A CA 1
ATOM 646 C C . ILE A 1 83 ? -5.494 -6.769 33.733 1.00 15.74 83 ILE A C 1
ATOM 647 O O . ILE A 1 83 ? -5.773 -7.660 32.928 1.00 16.65 83 ILE A O 1
ATOM 652 N N . LYS A 1 84 ? -4.284 -6.657 34.281 1.00 15.80 84 LYS A N 1
ATOM 653 C CA . LYS A 1 84 ? -3.162 -7.486 33.809 1.00 15.51 84 LYS A CA 1
ATOM 654 C C . LYS A 1 84 ? -3.389 -9.001 33.923 1.00 15.99 84 LYS A C 1
ATOM 655 O O . LYS A 1 84 ? -2.883 -9.765 33.099 1.00 17.46 84 LYS A O 1
ATOM 661 N N . GLU A 1 85 ? -4.171 -9.423 34.916 1.00 16.40 85 GLU A N 1
ATOM 662 C CA . GLU A 1 85 ? -4.439 -10.848 35.145 1.00 17.51 85 GLU A CA 1
ATOM 663 C C . GLU A 1 85 ? -5.339 -11.465 34.070 1.00 17.76 85 GLU A C 1
ATOM 664 O O . GLU A 1 85 ? -5.438 -12.690 33.967 1.00 19.18 85 GLU A O 1
ATOM 670 N N . LYS A 1 86 ? -5.985 -10.613 33.277 1.00 16.61 86 LYS A N 1
ATOM 671 C CA . LYS A 1 86 ? -6.896 -11.055 32.219 1.00 16.76 86 LYS A CA 1
ATOM 672 C C . LYS A 1 86 ? -6.187 -11.338 30.894 1.00 17.80 86 LYS A C 1
ATOM 673 O O . LYS A 1 86 ? -6.788 -11.901 29.978 1.00 18.56 86 LYS A O 1
ATOM 679 N N . PHE A 1 87 ? -4.919 -10.940 30.791 1.00 17.04 87 PHE A N 1
ATOM 680 C CA . PHE A 1 87 ? -4.146 -11.127 29.559 1.00 16.41 87 PHE A CA 1
ATOM 681 C C . PHE A 1 87 ? -3.841 -12.595 29.281 1.00 17.82 87 PHE A C 1
ATOM 682 O O . PHE A 1 87 ? -3.565 -13.364 30.205 1.00 18.85 87 PHE A O 1
ATOM 690 N N . SER A 1 88 ? -3.888 -12.969 28.004 1.00 18.68 88 SER A N 1
ATOM 691 C CA . SER A 1 88 ? -3.591 -14.337 27.571 1.00 19.70 88 SER A CA 1
ATOM 692 C C . SER A 1 88 ? -2.123 -14.534 27.185 1.00 20.31 88 SER A C 1
ATOM 693 O O . SER A 1 88 ? -1.741 -15.590 26.675 1.00 22.14 88 SER A O 1
ATOM 696 N N . CYS A 1 89 ? -1.310 -13.510 27.426 1.00 18.69 89 CYS A N 1
ATOM 697 C CA . CYS A 1 89 ? 0.133 -13.583 27.224 1.00 18.73 89 CYS A CA 1
ATOM 698 C C . CYS A 1 89 ? 0.805 -12.747 28.310 1.00 17.11 89 CYS A C 1
ATOM 699 O O . CYS A 1 89 ? 0.125 -11.996 29.011 1.00 17.37 89 CYS A O 1
ATOM 702 N N . PRO A 1 90 ? 2.138 -12.877 28.465 1.00 17.07 90 PRO A N 1
ATOM 703 C CA . PRO A 1 90 ? 2.817 -12.052 29.464 1.00 16.60 90 PRO A CA 1
ATOM 704 C C . PRO A 1 90 ? 2.738 -10.559 29.152 1.00 15.83 90 PRO A C 1
ATOM 705 O O . PRO A 1 90 ? 2.753 -10.167 27.982 1.00 16.02 90 PRO A O 1
ATOM 709 N N . VAL A 1 91 ? 2.623 -9.750 30.202 1.00 14.71 91 VAL A N 1
ATOM 710 C CA . VAL A 1 91 ? 2.741 -8.300 30.101 1.00 14.12 91 VAL A CA 1
ATOM 711 C C . VAL A 1 91 ? 4.140 -7.958 30.613 1.00 14.10 91 VAL A C 1
ATOM 712 O O . VAL A 1 91 ? 4.449 -8.171 31.789 1.00 15.46 91 VAL A O 1
ATOM 716 N N . LEU A 1 92 ? 4.987 -7.449 29.720 1.00 13.94 92 LEU A N 1
ATOM 717 C CA . LEU A 1 92 ? 6.407 -7.246 30.019 1.00 13.27 92 LEU A CA 1
ATOM 718 C C . LEU A 1 92 ? 6.617 -5.918 30.738 1.00 13.65 92 LEU A C 1
ATOM 719 O O . LEU A 1 92 ? 7.074 -4.939 30.144 1.00 14.45 92 LEU A O 1
ATOM 724 N N . PHE A 1 93 ? 6.276 -5.897 32.024 1.00 13.42 93 PHE A N 1
ATOM 725 C CA . PHE A 1 93 ? 6.298 -4.669 32.806 1.00 13.46 93 PHE A CA 1
ATOM 726 C C . PHE A 1 93 ? 6.342 -4.976 34.299 1.00 14.16 93 PHE A C 1
ATOM 727 O O . PHE A 1 93 ? 5.802 -5.989 34.752 1.00 15.20 93 PHE A O 1
ATOM 735 N N . ASP A 1 94 ? 7.004 -4.102 35.051 1.00 13.81 94 ASP A N 1
ATOM 736 C CA . ASP A 1 94 ? 7.048 -4.190 36.506 1.00 13.02 94 ASP A CA 1
ATOM 737 C C . ASP A 1 94 ? 6.333 -2.960 37.068 1.00 13.44 94 ASP A C 1
ATOM 738 O O . ASP A 1 94 ? 6.890 -1.863 37.105 1.00 13.25 94 ASP A O 1
ATOM 743 N N . PHE A 1 95 ? 5.095 -3.153 37.506 1.00 13.93 95 PHE A N 1
ATOM 744 C CA . PHE A 1 95 ? 4.258 -2.034 37.932 1.00 13.65 95 PHE A CA 1
ATOM 745 C C . PHE A 1 95 ? 4.709 -1.371 39.236 1.00 15.12 95 PHE A C 1
ATOM 746 O O . PHE A 1 95 ? 4.618 -0.150 39.370 1.00 15.84 95 PHE A O 1
ATOM 754 N N . GLU A 1 96 ? 5.212 -2.167 40.179 1.00 15.45 96 GLU A N 1
ATOM 755 C CA . GLU A 1 96 ? 5.757 -1.625 41.428 1.00 17.03 96 GLU A CA 1
ATOM 756 C C . GLU A 1 96 ? 7.026 -0.805 41.184 1.00 15.22 96 GLU A C 1
ATOM 757 O O . GLU A 1 96 ? 7.190 0.282 41.752 1.00 16.86 96 GLU A O 1
ATOM 763 N N . ALA A 1 97 ? 7.915 -1.326 40.338 1.00 15.19 97 ALA A N 1
ATOM 764 C CA . ALA A 1 97 ? 9.154 -0.629 40.004 1.00 14.44 97 ALA A CA 1
ATOM 765 C C . ALA A 1 97 ? 8.857 0.704 39.325 1.00 14.08 97 ALA A C 1
ATOM 766 O O . ALA A 1 97 ? 9.505 1.711 39.612 1.00 14.23 97 ALA A O 1
ATOM 768 N N . TYR A 1 98 ? 7.861 0.708 38.441 1.00 13.31 98 TYR A N 1
ATOM 769 C CA . TYR A 1 98 ? 7.461 1.923 37.750 1.00 13.37 98 TYR A CA 1
ATOM 770 C C . TYR A 1 98 ? 6.871 2.968 38.698 1.00 13.91 98 TYR A C 1
ATOM 771 O O . TYR A 1 98 ? 7.119 4.164 38.534 1.00 14.42 98 TYR A O 1
ATOM 780 N N . ARG A 1 99 ? 6.097 2.521 39.686 1.00 15.14 99 ARG A N 1
ATOM 781 C CA . ARG A 1 99 ? 5.514 3.439 40.664 1.00 16.84 99 ARG A CA 1
ATOM 782 C C . ARG A 1 99 ? 6.613 4.237 41.380 1.00 15.25 99 ARG A C 1
ATOM 783 O O . ARG A 1 99 ? 6.452 5.430 41.647 1.00 16.22 99 ARG A O 1
ATOM 791 N N . ILE A 1 100 ? 7.734 3.577 41.660 1.00 14.35 100 ILE A N 1
ATOM 792 C CA . ILE A 1 100 ? 8.890 4.235 42.270 1.00 14.43 100 ILE A CA 1
ATOM 793 C C . ILE A 1 100 ? 9.627 5.114 41.253 1.00 13.28 100 ILE A C 1
ATOM 794 O O . ILE A 1 100 ? 9.879 6.296 41.512 1.00 13.67 100 ILE A O 1
ATOM 799 N N . SER A 1 101 ? 9.956 4.540 40.097 1.00 12.82 101 SER A N 1
ATOM 800 C CA . SER A 1 101 ? 10.821 5.216 39.127 1.00 11.83 101 SER A CA 1
ATOM 801 C C . SER A 1 101 ? 10.200 6.460 38.483 1.00 11.81 101 SER A C 1
ATOM 802 O O . SER A 1 101 ? 10.919 7.392 38.122 1.00 12.31 101 SER A O 1
ATOM 805 N N . ARG A 1 102 ? 8.878 6.471 38.33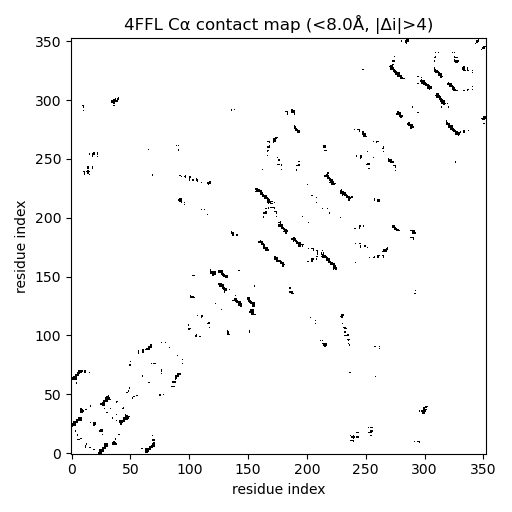8 1.00 12.16 102 ARG A N 1
ATOM 806 C CA . ARG A 1 102 ? 8.196 7.590 37.681 1.00 13.76 102 ARG A CA 1
ATOM 807 C C . ARG A 1 102 ? 8.234 8.893 38.488 1.00 14.43 102 ARG A C 1
ATOM 808 O O . ARG A 1 102 ? 8.092 9.971 37.917 1.00 16.62 102 ARG A O 1
ATOM 816 N N . ASP A 1 103 ? 8.419 8.779 39.803 1.00 13.46 103 ASP A N 1
ATOM 817 C CA . ASP A 1 103 ? 8.439 9.922 40.716 1.00 14.12 103 ASP A CA 1
ATOM 818 C C . ASP A 1 103 ? 9.872 10.107 41.205 1.00 14.17 103 ASP A C 1
ATOM 819 O O . ASP A 1 103 ? 10.396 9.268 41.939 1.00 14.17 103 ASP A O 1
ATOM 824 N N . LYS A 1 104 ? 10.504 11.205 40.798 1.00 13.35 104 LYS A N 1
ATOM 825 C CA . LYS A 1 104 ? 11.925 11.412 41.086 1.00 13.49 104 LYS A CA 1
ATOM 826 C C . LYS A 1 104 ? 12.240 11.564 42.570 1.00 14.03 104 LYS A C 1
ATOM 827 O O . LYS A 1 104 ? 13.315 11.165 43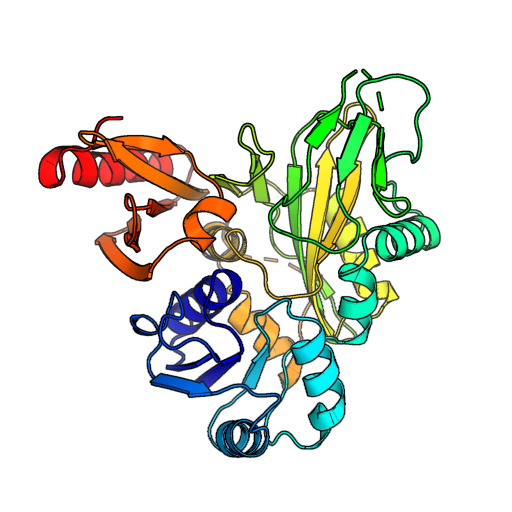.016 1.00 13.94 104 LYS A O 1
ATOM 833 N N . LYS A 1 105 ? 11.299 12.121 43.328 1.00 14.72 105 LYS A N 1
ATOM 834 C CA . LYS A 1 105 ? 11.449 12.253 44.778 1.00 14.92 105 LYS A CA 1
ATOM 835 C C . LYS A 1 105 ? 11.369 10.891 45.472 1.00 14.32 105 LYS A C 1
ATOM 836 O O . LYS A 1 105 ? 12.170 10.589 46.361 1.00 14.74 105 LYS A O 1
ATOM 842 N N . LYS A 1 106 ? 10.403 10.077 45.052 1.00 14.74 106 LYS A N 1
ATOM 843 C CA . LYS A 1 106 ? 10.252 8.709 45.541 1.00 14.51 106 LYS A CA 1
ATOM 844 C C . LYS A 1 106 ? 11.500 7.880 45.218 1.00 13.43 106 LYS A C 1
ATOM 845 O O . LYS A 1 106 ? 11.978 7.101 46.052 1.00 14.33 106 LYS A O 1
ATOM 851 N N . SER A 1 107 ? 12.031 8.069 44.009 1.00 13.24 107 SER A N 1
ATOM 852 C CA . SER A 1 107 ? 13.257 7.393 43.586 1.00 12.32 107 SER A CA 1
ATOM 853 C C . SER A 1 107 ? 14.459 7.789 44.441 1.00 12.62 107 SER A C 1
ATOM 854 O O . SER A 1 107 ? 15.251 6.931 44.841 1.00 13.15 107 SER A O 1
ATOM 857 N N . LYS A 1 108 ? 14.591 9.085 44.716 1.00 12.44 108 LYS A N 1
ATOM 858 C CA . LYS A 1 108 ? 15.686 9.576 45.555 1.00 12.63 108 LYS A CA 1
ATOM 859 C C . LYS A 1 108 ? 15.604 9.025 46.983 1.00 13.62 108 LYS A C 1
ATOM 860 O O . LYS A 1 108 ? 16.630 8.685 47.576 1.00 14.39 108 LYS A O 1
ATOM 866 N N . ASP A 1 109 ? 14.386 8.918 47.515 1.00 13.99 109 ASP A N 1
ATOM 867 C CA . ASP A 1 109 ? 14.159 8.264 48.807 1.00 15.19 109 ASP A CA 1
ATOM 868 C C . ASP A 1 109 ? 14.646 6.816 48.755 1.00 14.79 109 ASP A C 1
ATOM 869 O O . ASP A 1 109 ? 15.296 6.334 49.687 1.00 15.69 109 ASP A O 1
ATOM 874 N N . TYR A 1 110 ? 14.330 6.132 47.654 1.00 14.87 110 TYR A N 1
ATOM 875 C CA . TYR A 1 110 ? 14.786 4.764 47.441 1.00 14.26 110 TYR A CA 1
ATOM 876 C C . TYR A 1 110 ? 16.316 4.679 47.393 1.00 13.72 110 TYR A C 1
ATOM 877 O O . TYR A 1 110 ? 16.899 3.823 48.062 1.00 14.71 110 TYR A O 1
ATOM 886 N N . PHE A 1 111 ? 16.961 5.572 46.633 1.00 14.01 111 PHE A N 1
ATOM 887 C CA . PHE A 1 111 ? 18.432 5.600 46.549 1.00 13.80 111 PHE A CA 1
ATOM 888 C C . PHE A 1 111 ? 19.039 5.728 47.943 1.00 14.70 111 PHE A C 1
ATOM 889 O O . PHE A 1 111 ? 19.946 4.976 48.307 1.00 15.11 111 PHE A O 1
ATOM 897 N N . LYS A 1 112 ? 18.525 6.684 48.716 1.00 15.25 112 LYS A N 1
ATOM 898 C CA . LYS A 1 112 ? 19.019 6.953 50.064 1.00 16.65 112 LYS A CA 1
ATOM 899 C C . LYS A 1 112 ? 18.812 5.761 50.996 1.00 16.67 112 LYS A C 1
ATOM 900 O O . LYS A 1 112 ? 19.660 5.480 51.843 1.00 19.44 112 LYS A O 1
ATOM 906 N N . SER A 1 113 ? 17.701 5.048 50.812 1.00 16.55 113 SER A N 1
ATOM 907 C CA . SER A 1 113 ? 17.368 3.890 51.648 1.00 18.88 113 SER A CA 1
ATOM 908 C C . SER A 1 113 ? 18.359 2.733 51.498 1.00 19.63 113 SER A C 1
ATOM 909 O O . SER A 1 113 ? 18.534 1.939 52.428 1.00 21.49 113 SER A O 1
ATOM 912 N N . ILE A 1 114 ? 18.999 2.630 50.335 1.00 19.11 114 ILE A N 1
ATOM 913 C CA . ILE A 1 114 ? 20.015 1.588 50.129 1.00 19.19 114 ILE A CA 1
ATOM 914 C C . ILE A 1 114 ? 21.451 2.129 50.024 1.00 19.37 114 ILE A C 1
ATOM 915 O O . ILE A 1 114 ? 22.363 1.412 49.609 1.00 21.76 114 ILE A O 1
ATOM 920 N N . GLY A 1 115 ? 21.641 3.390 50.411 1.00 17.63 115 GLY A N 1
ATOM 921 C CA . GLY A 1 115 ? 22.978 3.984 50.522 1.00 18.07 115 GLY A CA 1
ATOM 922 C C . GLY A 1 115 ? 23.644 4.351 49.208 1.00 17.41 115 GLY A C 1
ATOM 923 O O . GLY A 1 115 ? 24.869 4.311 49.096 1.00 18.10 115 GLY A O 1
ATOM 924 N N . VAL A 1 116 ? 22.837 4.712 48.216 1.00 16.46 116 VAL A N 1
ATOM 925 C CA . VAL A 1 116 ? 23.338 5.103 46.897 1.00 16.31 116 VAL A CA 1
ATOM 926 C C . VAL A 1 116 ? 23.397 6.632 46.809 1.00 16.29 116 VAL A C 1
ATOM 927 O O . VAL A 1 116 ? 22.377 7.296 46.997 1.00 16.59 116 VAL A O 1
ATOM 931 N N . PRO A 1 117 ? 24.593 7.199 46.539 1.00 16.42 117 PRO A N 1
ATOM 932 C CA . PRO A 1 117 ? 24.735 8.655 46.438 1.00 16.05 117 PRO A CA 1
ATOM 933 C C . PRO A 1 117 ? 23.880 9.280 45.334 1.00 15.68 117 PRO A C 1
ATOM 934 O O . PRO A 1 117 ? 23.765 8.730 44.237 1.00 15.60 117 PRO A O 1
ATOM 938 N N . THR A 1 118 ? 23.284 10.424 45.653 1.00 15.38 118 THR A N 1
ATOM 939 C CA . THR A 1 118 ? 22.373 11.140 44.764 1.00 14.95 118 THR A CA 1
ATOM 940 C C . THR A 1 118 ? 22.584 12.645 45.030 1.00 15.09 118 THR A C 1
ATOM 941 O O . THR A 1 118 ? 23.086 13.004 46.099 1.00 17.11 118 THR A O 1
ATOM 945 N N . PRO A 1 119 ? 22.239 13.530 44.066 1.00 14.28 119 PRO A N 1
ATOM 946 C CA . PRO A 1 119 ? 22.544 14.948 44.304 1.00 14.54 119 PRO A CA 1
ATOM 947 C C . PRO A 1 119 ? 21.862 15.526 45.545 1.00 15.00 119 PRO A C 1
ATOM 948 O O . PRO A 1 119 ? 20.746 15.124 45.888 1.00 15.58 119 PRO A O 1
ATOM 952 N N . GLN A 1 120 ? 22.545 16.458 46.206 1.00 16.72 120 GLN A N 1
ATOM 953 C CA . GLN A 1 120 ? 22.006 17.143 47.380 1.00 19.28 120 GLN A CA 1
ATOM 954 C C . GLN A 1 120 ? 20.758 17.948 47.023 1.00 18.57 120 GLN A C 1
ATOM 955 O O . GLN A 1 120 ? 20.728 18.638 46.003 1.00 19.18 120 GLN A O 1
ATOM 961 N N . ASP A 1 121 ? 19.736 17.849 47.869 1.00 21.28 121 ASP A N 1
ATOM 962 C CA . ASP A 1 121 ? 18.524 18.645 47.714 1.00 23.67 121 ASP A CA 1
ATOM 963 C C . ASP A 1 121 ? 18.699 20.021 48.343 1.00 27.28 121 ASP A C 1
ATOM 964 O O . ASP A 1 121 ? 19.411 20.170 49.340 1.00 26.25 121 ASP A O 1
ATOM 969 N N . ARG A 1 122 ? 18.052 21.017 47.737 1.00 27.93 122 ARG A N 1
ATOM 970 C CA . ARG A 1 122 ? 18.009 22.395 48.245 1.00 30.19 122 ARG A CA 1
ATOM 971 C C . ARG A 1 122 ? 19.375 22.951 48.686 1.00 28.86 122 ARG A C 1
ATOM 972 O O . ARG A 1 122 ? 19.571 23.260 49.867 1.00 29.26 122 ARG A O 1
ATOM 980 N N . PRO A 1 123 ? 20.323 23.080 47.735 1.00 30.23 123 PRO A N 1
ATOM 981 C CA . PRO A 1 123 ? 21.612 23.701 48.043 1.00 32.08 123 PRO A CA 1
ATOM 982 C C . PRO A 1 123 ? 21.456 25.194 48.323 1.00 30.59 123 PRO A C 1
ATOM 983 O O . PRO A 1 123 ? 20.467 25.803 47.906 1.00 29.75 123 PRO A O 1
ATOM 987 N N . SER A 1 124 ? 22.423 25.770 49.030 1.00 32.48 124 SER A N 1
ATOM 988 C CA . SER A 1 124 ? 22.381 27.187 49.380 1.00 32.86 124 SER A CA 1
ATOM 989 C C . SER A 1 124 ? 23.089 28.074 48.356 1.00 36.11 124 SER A C 1
ATOM 990 O O . SER A 1 124 ? 22.837 29.278 48.293 1.00 37.40 124 SER A O 1
ATOM 993 N N . LYS A 1 125 ? 23.963 27.469 47.554 1.00 31.21 125 LYS A N 1
ATOM 994 C CA . LYS A 1 125 ? 24.790 28.202 46.596 1.00 34.96 125 LYS A CA 1
ATOM 995 C C . LYS A 1 125 ? 24.463 27.782 45.157 1.00 35.14 125 LYS A C 1
ATOM 996 O O . LYS A 1 125 ? 24.333 26.588 44.879 1.00 33.46 125 LYS A O 1
ATOM 1002 N N . PRO A 1 126 ? 24.312 28.764 44.242 1.00 36.13 126 PRO A N 1
ATOM 1003 C CA . PRO A 1 126 ? 24.084 28.464 42.823 1.00 33.17 126 PRO A CA 1
ATOM 1004 C C . PRO A 1 126 ? 25.343 27.911 42.136 1.00 32.67 126 PRO A C 1
ATOM 1005 O O . PRO A 1 126 ? 26.442 28.088 42.656 1.00 35.62 126 PRO A O 1
ATOM 1009 N N . PRO A 1 127 ? 25.192 27.254 40.967 1.00 27.71 127 PRO A N 1
ATOM 1010 C CA . PRO A 1 127 ? 23.941 27.043 40.240 1.00 24.17 127 PRO A CA 1
ATOM 1011 C C . PRO A 1 127 ? 23.085 25.915 40.806 1.00 24.92 127 PRO A C 1
ATOM 1012 O O . PRO A 1 127 ? 23.601 24.980 41.422 1.00 26.96 127 PRO A O 1
ATOM 1016 N N . TYR A 1 128 ? 21.778 26.029 40.598 1.00 23.84 128 TYR A N 1
ATOM 1017 C CA . TYR A 1 128 ? 20.832 24.992 40.976 1.00 22.50 128 TYR A CA 1
ATOM 1018 C C . TYR A 1 128 ? 20.399 24.264 39.715 1.00 21.99 128 TYR A C 1
ATOM 1019 O O . TYR A 1 128 ? 20.435 24.833 38.620 1.00 23.03 128 TYR A O 1
ATOM 1028 N N . PHE A 1 129 ? 20.008 23.003 39.858 1.00 18.52 129 PHE A N 1
ATOM 1029 C CA . PHE A 1 129 ? 19.329 22.320 38.770 1.00 15.81 129 PHE A CA 1
ATOM 1030 C C . PHE A 1 129 ? 17.913 21.992 39.202 1.00 17.16 129 PHE A C 1
ATOM 1031 O O . PHE A 1 129 ? 17.701 21.416 40.270 1.00 18.08 129 PHE A O 1
ATOM 1039 N N . VAL A 1 130 ? 16.945 22.385 38.381 1.00 16.75 130 VAL A N 1
ATOM 1040 C CA . VAL A 1 130 ? 15.543 22.137 38.692 1.00 17.50 130 VAL A CA 1
ATOM 1041 C C . VAL A 1 130 ? 14.887 21.283 37.614 1.00 17.76 130 VAL A C 1
ATOM 1042 O O . VAL A 1 130 ? 15.230 21.371 36.433 1.00 18.69 130 VAL A O 1
ATOM 1046 N N . LYS A 1 131 ? 13.957 20.442 38.046 1.00 17.26 131 LYS A N 1
ATOM 1047 C CA . LYS A 1 131 ? 13.203 19.587 37.144 1.00 17.19 131 LYS A CA 1
ATOM 1048 C C . LYS A 1 131 ? 11.895 19.162 37.801 1.00 16.79 131 LYS A C 1
ATOM 1049 O O . LYS A 1 131 ? 11.811 19.093 39.031 1.00 16.85 131 LYS A O 1
ATOM 1055 N N . PRO A 1 132 ? 10.864 18.884 36.984 1.00 17.08 132 PRO A N 1
ATOM 1056 C CA . PRO A 1 132 ? 9.621 18.385 37.575 1.00 18.85 132 PRO A CA 1
ATOM 1057 C C . PRO A 1 132 ? 9.814 16.971 38.126 1.00 18.65 132 PRO A C 1
ATOM 1058 O O . PRO A 1 132 ? 10.787 16.305 37.764 1.00 17.98 132 PRO A O 1
ATOM 1062 N N . PRO A 1 133 ? 8.912 16.521 39.015 1.00 19.77 133 PRO A N 1
ATOM 1063 C CA . PRO A 1 133 ? 9.107 15.198 39.610 1.00 20.04 133 PRO A CA 1
ATOM 1064 C C . PRO A 1 133 ? 8.782 14.015 38.698 1.00 19.53 133 PRO A C 1
ATOM 1065 O O . PRO A 1 133 ? 9.349 12.937 38.886 1.00 18.11 133 PRO A O 1
ATOM 1069 N N . CYS A 1 134 ? 7.899 14.205 37.719 1.00 20.01 134 CYS A N 1
ATOM 1070 C CA . CYS A 1 134 ? 7.316 13.054 37.017 1.00 21.47 134 CYS A CA 1
ATOM 1071 C C . CYS A 1 134 ? 7.354 13.092 35.487 1.00 22.75 134 CYS A C 1
ATOM 1072 O O . CYS A 1 134 ? 6.556 12.422 34.823 1.00 25.52 134 CYS A O 1
ATOM 1075 N N . GLU A 1 135 ? 8.293 13.853 34.935 1.00 19.08 135 GLU A N 1
ATOM 1076 C CA . GLU A 1 135 ? 8.449 13.938 33.485 1.00 18.95 135 GLU A CA 1
ATOM 1077 C C . GLU A 1 135 ? 9.573 13.036 32.970 1.00 17.47 135 GLU A C 1
ATOM 1078 O O . GLU A 1 135 ? 10.145 12.246 33.725 1.00 18.17 135 GLU A O 1
ATOM 1084 N N . SER A 1 136 ? 9.857 13.147 31.675 1.00 16.53 136 SER A N 1
ATOM 1085 C CA . SER A 1 136 ? 10.954 12.432 31.029 1.00 15.48 136 SER A CA 1
ATOM 1086 C C . SER A 1 136 ? 11.494 13.309 29.903 1.00 15.34 136 SER A C 1
ATOM 1087 O O . SER A 1 136 ? 10.973 14.404 29.676 1.00 16.37 136 SER A O 1
ATOM 1090 N N . SER A 1 137 ? 12.535 12.837 29.216 1.00 15.86 137 SER A N 1
ATOM 1091 C CA . SER A 1 137 ? 13.122 13.537 28.058 1.00 17.11 137 SER A CA 1
ATOM 1092 C C . SER A 1 137 ? 13.635 14.941 28.384 1.00 17.00 137 SER A C 1
ATOM 1093 O O . SER A 1 137 ? 13.761 15.784 27.489 1.00 18.56 137 SER A O 1
ATOM 1096 N N . SER A 1 138 ? 13.927 15.181 29.663 1.00 16.15 138 SER A N 1
ATOM 1097 C CA . SER A 1 138 ? 14.425 16.473 30.155 1.00 15.90 138 SER A CA 1
ATOM 1098 C C . SER A 1 138 ? 13.409 17.611 30.034 1.00 16.00 138 SER A C 1
ATOM 1099 O O . SER A 1 138 ? 13.776 18.789 30.077 1.00 16.75 138 SER A O 1
ATOM 1102 N N . VAL A 1 139 ? 12.134 17.257 29.891 1.00 16.25 139 VAL A N 1
ATOM 1103 C CA . VAL A 1 139 ? 11.069 18.258 29.867 1.00 16.43 139 VAL A CA 1
ATOM 1104 C C . VAL A 1 139 ? 11.053 18.985 31.212 1.00 17.37 139 VAL A C 1
ATOM 1105 O O . VAL A 1 139 ? 10.945 18.354 32.265 1.00 18.41 139 VAL A O 1
ATOM 1109 N N . GLY A 1 140 ? 11.200 20.307 31.165 1.00 18.09 140 GLY A N 1
ATOM 1110 C CA . GLY A 1 140 ? 11.187 21.136 32.369 1.00 18.42 140 GLY A CA 1
ATOM 1111 C C . GLY A 1 140 ? 12.495 21.162 33.143 1.00 17.50 140 GLY A C 1
ATOM 1112 O O . GLY A 1 140 ? 12.588 21.816 34.185 1.00 19.64 140 GLY A O 1
ATOM 1113 N N . ALA A 1 141 ? 13.505 20.450 32.643 1.00 17.93 141 ALA A N 1
ATOM 1114 C CA . ALA A 1 141 ? 14.822 20.422 33.279 1.00 18.54 141 ALA A CA 1
ATOM 1115 C C . ALA A 1 141 ? 15.628 21.639 32.843 1.00 20.07 141 ALA A C 1
ATOM 1116 O O . ALA A 1 141 ? 15.740 21.916 31.649 1.00 21.15 141 ALA A O 1
ATOM 1118 N N . ARG A 1 142 ? 16.180 22.368 33.811 1.00 20.24 142 ARG A N 1
ATOM 1119 C CA . ARG A 1 142 ? 16.935 23.586 33.512 1.00 20.08 142 ARG A CA 1
ATOM 1120 C C . ARG A 1 142 ? 17.907 23.972 34.623 1.00 18.82 142 ARG A C 1
ATOM 1121 O O . ARG A 1 142 ? 17.705 23.628 35.791 1.00 18.96 142 ARG A O 1
ATOM 1129 N N . ILE A 1 143 ? 18.968 24.674 34.235 1.00 19.83 143 ILE A N 1
ATOM 1130 C CA . ILE A 1 143 ? 19.916 25.246 35.183 1.00 20.38 143 ILE A CA 1
ATOM 1131 C C . ILE A 1 143 ? 19.405 26.622 35.623 1.00 21.19 143 ILE A C 1
ATOM 1132 O O . ILE A 1 143 ? 18.837 27.367 34.819 1.00 23.28 143 ILE A O 1
ATOM 1137 N N . ILE A 1 144 ? 19.575 26.933 36.906 1.00 22.33 144 ILE A N 1
ATOM 1138 C CA . ILE A 1 144 ? 19.215 28.244 37.444 1.00 24.46 144 ILE A CA 1
ATOM 1139 C C . ILE A 1 144 ? 20.416 28.868 38.153 1.00 28.25 144 ILE A C 1
ATOM 1140 O O . ILE A 1 144 ? 21.036 28.240 39.015 1.00 26.52 144 ILE A O 1
ATOM 1145 N N . TYR A 1 145 ? 20.744 30.100 37.772 1.00 30.89 145 TYR A N 1
ATOM 1146 C CA . TYR A 1 145 ? 21.831 30.842 38.401 1.00 33.02 145 TYR A CA 1
ATOM 1147 C C . TYR A 1 145 ? 21.292 31.872 39.389 1.00 38.13 145 TYR A C 1
ATOM 1148 O O . TYR A 1 145 ? 21.889 32.110 40.439 1.00 47.13 145 TYR A O 1
ATOM 1157 N N . GLY A 1 152 ? 9.068 31.470 41.126 1.00 47.95 152 GLY A N 1
ATOM 1158 C CA . GLY A 1 152 ? 7.739 30.937 41.405 1.00 46.29 152 GLY A CA 1
ATOM 1159 C C . GLY A 1 152 ? 7.552 29.513 40.916 1.00 52.54 152 GLY A C 1
ATOM 1160 O O . GLY A 1 152 ? 6.549 29.199 40.271 1.00 49.85 152 GLY A O 1
ATOM 1161 N N . LEU A 1 153 ? 8.526 28.657 41.224 1.00 49.36 153 LEU A N 1
ATOM 1162 C CA . LEU A 1 153 ? 8.479 27.233 40.880 1.00 46.96 153 LEU A CA 1
ATOM 1163 C C . LEU A 1 153 ? 7.295 26.530 41.538 1.00 43.33 153 LEU A C 1
ATOM 1164 O O . LEU A 1 153 ? 6.842 26.944 42.610 1.00 45.15 153 LEU A O 1
ATOM 1169 N N . GLU A 1 154 ? 6.796 25.473 40.896 1.00 41.66 154 GLU A N 1
ATOM 1170 C CA . GLU A 1 154 ? 5.799 24.594 41.516 1.00 43.09 154 GLU A CA 1
ATOM 1171 C C . GLU A 1 154 ? 6.385 24.003 42.804 1.00 41.84 154 GLU A C 1
ATOM 1172 O O . GLU A 1 154 ? 7.580 23.704 42.853 1.00 40.39 154 GLU A O 1
ATOM 1178 N N . PRO A 1 155 ? 5.553 23.836 43.851 1.00 46.02 155 PRO A N 1
ATOM 1179 C CA . PRO A 1 155 ? 6.044 23.340 45.148 1.00 49.26 155 PRO A CA 1
ATOM 1180 C C . PRO A 1 155 ? 6.695 21.949 45.134 1.00 45.73 155 PRO A C 1
ATOM 1181 O O . PRO A 1 155 ? 7.503 21.652 46.016 1.00 44.55 155 PRO A O 1
ATOM 1185 N N . ASP A 1 156 ? 6.351 21.113 44.156 1.00 38.08 156 ASP A N 1
ATOM 1186 C CA . ASP A 1 156 ? 6.918 19.760 44.064 1.00 32.77 156 ASP A CA 1
ATOM 1187 C C . ASP A 1 156 ? 8.083 19.623 43.080 1.00 27.71 156 ASP A C 1
ATOM 1188 O O . ASP A 1 156 ? 8.549 18.512 42.811 1.00 26.82 156 ASP A O 1
ATOM 1193 N N . THR A 1 157 ? 8.546 20.752 42.552 1.00 24.82 157 THR A N 1
ATOM 1194 C CA . THR A 1 157 ? 9.719 20.786 41.684 1.00 23.68 157 THR A CA 1
ATOM 1195 C C . THR A 1 157 ? 10.949 20.361 42.479 1.00 21.04 157 THR A C 1
ATOM 1196 O O . THR A 1 157 ? 11.126 20.775 43.630 1.00 22.51 157 THR A O 1
ATOM 1200 N N . LEU A 1 158 ? 11.785 19.523 41.871 1.00 18.94 158 LEU A N 1
ATOM 1201 C CA . LEU A 1 158 ? 13.062 19.162 42.475 1.00 18.12 158 LEU A CA 1
ATOM 1202 C C . LEU A 1 158 ? 14.042 20.304 42.296 1.00 17.34 158 LEU A C 1
ATOM 1203 O O . LEU A 1 158 ? 14.149 20.877 41.210 1.00 17.93 158 LEU A O 1
ATOM 1208 N N . VAL A 1 159 ? 14.727 20.651 43.381 1.00 17.37 159 VAL A N 1
ATOM 1209 C CA . VAL A 1 159 ? 15.797 21.637 43.347 1.00 17.39 159 VAL A CA 1
ATOM 1210 C C . VAL A 1 159 ? 17.041 20.952 43.901 1.00 19.90 159 VAL A C 1
ATOM 1211 O O . VAL A 1 159 ? 17.074 20.542 45.067 1.00 20.62 159 VAL A O 1
ATOM 1215 N N . GLU A 1 160 ? 18.050 20.813 43.047 1.00 18.09 160 GLU A N 1
ATOM 1216 C CA . GLU A 1 160 ? 19.246 20.046 43.373 1.00 18.79 160 GLU A CA 1
ATOM 1217 C C . GLU A 1 160 ? 20.494 20.870 43.158 1.00 17.90 160 GLU A C 1
ATOM 1218 O O . GLU A 1 160 ? 20.477 21.858 42.417 1.00 18.88 160 GLU A O 1
ATOM 1224 N N . GLU A 1 161 ? 21.582 20.452 43.800 1.00 18.13 161 GLU A N 1
ATOM 1225 C CA . GLU A 1 161 ? 22.901 20.933 43.428 1.00 18.76 161 GLU A CA 1
ATOM 1226 C C . GLU A 1 161 ? 23.156 20.532 41.978 1.00 17.05 161 GLU A C 1
ATOM 1227 O O . GLU A 1 161 ? 22.743 19.453 41.535 1.00 18.25 161 GLU A O 1
ATOM 1233 N N . TYR A 1 162 ? 23.808 21.421 41.239 1.00 17.10 162 TYR A N 1
ATOM 1234 C CA . TYR A 1 162 ? 24.182 21.139 39.865 1.00 17.17 162 TYR A CA 1
ATOM 1235 C C . TYR A 1 162 ? 25.445 20.294 39.876 1.00 16.88 162 TYR A C 1
ATOM 1236 O O . TYR A 1 162 ? 26.492 20.739 40.360 1.00 18.94 162 TYR A O 1
ATOM 1245 N N . VAL A 1 163 ? 25.338 19.066 39.371 1.00 14.00 163 VAL A N 1
ATOM 1246 C CA . VAL A 1 163 ? 26.476 18.152 39.325 1.00 13.78 163 VAL A CA 1
ATOM 1247 C C . VAL A 1 163 ? 27.084 18.158 37.922 1.00 15.18 163 VAL A C 1
ATOM 1248 O O . VAL A 1 163 ? 26.465 17.682 36.968 1.00 15.19 163 VAL A O 1
ATOM 1252 N N . GLU A 1 164 ? 28.290 18.713 37.804 1.00 16.41 164 GLU A N 1
ATOM 1253 C CA . GLU A 1 164 ? 29.006 18.764 36.527 1.00 17.04 164 GLU A CA 1
ATOM 1254 C C . GLU A 1 164 ? 29.663 17.420 36.241 1.00 16.19 164 GLU A C 1
ATOM 1255 O O . GLU A 1 164 ? 30.147 16.759 37.160 1.00 18.25 164 GLU A O 1
ATOM 1261 N N . GLY A 1 165 ? 29.679 17.016 34.974 1.00 14.84 165 GLY A N 1
ATOM 1262 C CA . GLY A 1 165 ? 30.335 15.772 34.576 1.00 15.64 165 GLY A CA 1
ATOM 1263 C C . GLY A 1 165 ? 29.565 14.983 33.534 1.00 15.33 165 GLY A C 1
ATOM 1264 O O . GLY A 1 165 ? 28.527 15.442 33.046 1.00 17.31 165 GLY A O 1
ATOM 1265 N N . GLU A 1 166 ? 30.072 13.796 33.199 1.00 16.95 166 GLU A N 1
ATOM 1266 C CA . GLU A 1 166 ? 29.453 12.937 32.183 1.00 16.80 166 GLU A CA 1
ATOM 1267 C C . GLU A 1 166 ? 28.161 12.311 32.692 1.00 14.65 166 GLU A C 1
ATOM 1268 O O . GLU A 1 166 ? 28.096 11.844 33.829 1.00 14.52 166 GLU A O 1
ATOM 1274 N N . VAL A 1 167 ? 27.143 12.291 31.835 1.00 13.01 167 VAL A N 1
ATOM 1275 C CA . VAL A 1 167 ? 25.895 11.579 32.117 1.00 12.46 167 VAL A CA 1
ATOM 1276 C C . VAL A 1 167 ? 26.008 10.175 31.526 1.00 12.33 167 VAL A C 1
ATOM 1277 O O . VAL A 1 167 ? 26.250 10.015 30.328 1.00 13.20 167 VAL A O 1
ATOM 1281 N N . VAL A 1 168 ? 25.852 9.167 32.381 1.00 12.02 168 VAL A N 1
ATOM 1282 C CA . VAL A 1 168 ? 26.088 7.776 32.003 1.00 13.26 168 VAL A CA 1
ATOM 1283 C C . VAL A 1 168 ? 24.855 6.941 32.332 1.00 13.87 168 VAL A C 1
ATOM 1284 O O . VAL A 1 168 ? 24.214 7.149 33.366 1.00 15.28 168 VAL A O 1
ATOM 1288 N N . SER A 1 169 ? 24.523 6.008 31.440 1.00 13.57 169 SER A N 1
ATOM 1289 C CA . SER A 1 169 ? 23.358 5.146 31.608 1.00 14.14 169 SER A CA 1
ATOM 1290 C C . SER A 1 169 ? 23.740 3.666 31.604 1.00 14.12 169 SER A C 1
ATOM 1291 O O . SER A 1 169 ? 24.634 3.240 30.865 1.00 15.05 169 SER A O 1
ATOM 1294 N N . LEU A 1 170 ? 23.067 2.898 32.457 1.00 13.03 170 LEU A N 1
ATOM 1295 C CA . LEU A 1 170 ? 23.129 1.437 32.429 1.00 13.53 170 LEU A CA 1
ATOM 1296 C C . LEU A 1 170 ? 21.723 0.870 32.406 1.00 14.56 170 LEU A C 1
ATOM 1297 O O . LEU A 1 170 ? 20.813 1.433 33.007 1.00 15.79 170 LEU A O 1
ATOM 1302 N N . GLU A 1 171 ? 21.555 -0.250 31.715 1.00 14.41 171 GLU A N 1
ATOM 1303 C CA . GLU A 1 171 ? 20.270 -0.927 31.632 1.00 14.45 171 GLU A CA 1
ATOM 1304 C C . GLU A 1 171 ? 20.366 -2.217 32.429 1.00 13.71 171 GLU A C 1
ATOM 1305 O O . GLU A 1 171 ? 21.419 -2.867 32.439 1.00 13.70 171 GLU A O 1
ATOM 1311 N N . VAL A 1 172 ? 19.281 -2.571 33.113 1.00 13.43 172 VAL A N 1
ATOM 1312 C CA . VAL A 1 172 ? 19.211 -3.819 33.870 1.00 12.47 172 VAL A CA 1
ATOM 1313 C C . VAL A 1 172 ? 17.931 -4.563 33.508 1.00 12.93 172 VAL A C 1
ATOM 1314 O O . VAL A 1 172 ? 16.856 -3.967 33.475 1.00 13.09 172 VAL A O 1
ATOM 1318 N N . VAL A 1 173 ? 18.050 -5.858 33.223 1.00 12.93 173 VAL A N 1
ATOM 1319 C CA . VAL A 1 173 ? 16.872 -6.711 33.064 1.00 13.03 173 VAL A CA 1
ATOM 1320 C C . VAL A 1 173 ? 16.857 -7.739 34.189 1.00 13.48 173 VAL A C 1
ATOM 1321 O O . VAL A 1 173 ? 17.815 -8.491 34.365 1.00 14.33 173 VAL A O 1
ATOM 1325 N N . GLY A 1 174 ? 15.774 -7.749 34.959 1.00 13.47 174 GLY A N 1
ATOM 1326 C CA . GLY A 1 174 ? 15.617 -8.717 36.040 1.00 14.93 174 GLY A CA 1
ATOM 1327 C C . GLY A 1 174 ? 14.484 -9.686 35.777 1.00 15.10 174 GLY A C 1
ATOM 1328 O O . GLY A 1 174 ? 13.530 -9.356 35.076 1.00 14.35 174 GLY A O 1
ATOM 1329 N N . ASP A 1 175 ? 14.593 -10.889 36.334 1.00 15.32 175 ASP A N 1
ATOM 1330 C CA . ASP A 1 175 ? 13.508 -11.870 36.262 1.00 16.10 175 ASP A CA 1
ATOM 1331 C C . ASP A 1 175 ? 12.877 -12.114 37.635 1.00 16.41 175 ASP A C 1
ATOM 1332 O O . ASP A 1 175 ? 12.126 -13.077 37.822 1.00 18.10 175 ASP A O 1
ATOM 1337 N N . GLY A 1 176 ? 13.188 -11.232 38.583 1.00 15.90 176 GLY A N 1
ATOM 1338 C CA . GLY A 1 176 ? 12.751 -11.373 39.968 1.00 18.19 176 GLY A CA 1
ATOM 1339 C C . GLY A 1 176 ? 13.823 -11.957 40.872 1.00 18.51 176 GLY A C 1
ATOM 1340 O O . GLY A 1 176 ? 13.844 -11.673 42.071 1.00 19.88 176 GLY A O 1
ATOM 1341 N N . SER A 1 177 ? 14.716 -12.763 40.292 1.00 18.86 177 SER A N 1
ATOM 1342 C CA . SER A 1 177 ? 15.759 -13.482 41.041 1.00 21.22 177 SER A CA 1
ATOM 1343 C C . SER A 1 177 ? 17.178 -13.148 40.580 1.00 20.25 177 SER A C 1
ATOM 1344 O O . SER A 1 177 ? 18.098 -13.063 41.399 1.00 22.81 177 SER A O 1
ATOM 1347 N N . HIS A 1 178 ? 17.347 -12.995 39.267 1.00 19.43 178 HIS A N 1
ATOM 1348 C CA . HIS A 1 178 ? 18.637 -12.666 38.662 1.00 19.31 178 HIS A CA 1
ATOM 1349 C C . HIS A 1 178 ? 18.521 -11.357 37.949 1.00 17.37 178 HIS A C 1
ATOM 1350 O O . HIS A 1 178 ? 17.470 -11.039 37.392 1.00 17.99 178 HIS A O 1
ATOM 1357 N N . PHE A 1 179 ? 19.603 -10.586 37.958 1.00 16.46 179 PHE A N 1
ATOM 1358 C CA . PHE A 1 179 ? 19.581 -9.222 37.438 1.00 15.39 179 PHE A CA 1
ATOM 1359 C C . PHE A 1 179 ? 20.760 -8.999 36.505 1.00 17.09 179 PHE A C 1
ATOM 1360 O O . PHE A 1 179 ? 21.915 -8.929 36.938 1.00 18.91 179 PHE A O 1
ATOM 1368 N N . ALA A 1 180 ? 20.445 -8.923 35.215 1.00 16.06 180 ALA A N 1
ATOM 1369 C CA . ALA A 1 180 ? 21.442 -8.789 34.166 1.00 16.46 180 ALA A CA 1
ATOM 1370 C C . ALA A 1 180 ? 21.728 -7.324 33.901 1.00 16.70 180 ALA A C 1
ATOM 1371 O O . ALA A 1 180 ? 20.912 -6.619 33.302 1.00 15.09 180 ALA A O 1
ATOM 1373 N N . VAL A 1 181 ? 22.886 -6.877 34.372 1.00 16.00 181 VAL A N 1
ATOM 1374 C CA . VAL A 1 181 ? 23.364 -5.523 34.133 1.00 16.32 181 VAL A CA 1
ATOM 1375 C C . VAL A 1 181 ? 24.107 -5.545 32.802 1.00 15.69 181 VAL A C 1
ATOM 1376 O O . VAL A 1 181 ? 25.011 -6.362 32.604 1.00 17.47 181 VAL A O 1
ATOM 1380 N N . VAL A 1 182 ? 23.726 -4.656 31.892 1.00 14.10 182 VAL A N 1
ATOM 1381 C CA . VAL A 1 182 ? 24.138 -4.800 30.500 1.00 14.66 182 VAL A CA 1
ATOM 1382 C C . VAL A 1 182 ? 25.341 -3.929 30.102 1.00 16.15 182 VAL A C 1
ATOM 1383 O O . VAL A 1 182 ? 26.479 -4.281 30.417 1.00 19.35 182 VAL A O 1
ATOM 1387 N N . LYS A 1 183 ? 25.104 -2.799 29.439 1.00 14.72 183 LYS A N 1
ATOM 1388 C CA . LYS A 1 183 ? 26.201 -2.043 28.827 1.00 13.72 183 LYS A CA 1
ATOM 1389 C C . LYS A 1 183 ? 26.155 -0.546 29.134 1.00 13.92 183 LYS A C 1
ATOM 1390 O O . LYS A 1 183 ? 25.132 0.109 28.920 1.00 14.73 183 LYS A O 1
ATOM 1396 N N . GLU A 1 184 ? 27.277 -0.015 29.618 1.00 14.24 184 GLU A N 1
ATOM 1397 C CA . GLU A 1 184 ? 27.418 1.411 29.920 1.00 14.47 184 GLU A CA 1
ATOM 1398 C C . GLU A 1 184 ? 27.362 2.245 28.652 1.00 13.50 184 GLU A C 1
ATOM 1399 O O . GLU A 1 184 ? 27.996 1.905 27.650 1.00 12.89 184 GLU A O 1
ATOM 1405 N N . THR A 1 185 ? 26.589 3.325 28.701 1.00 12.80 185 THR A N 1
ATOM 1406 C CA . THR A 1 185 ? 26.496 4.264 27.584 1.00 12.54 185 THR A CA 1
ATOM 1407 C C . THR A 1 185 ? 26.673 5.704 28.049 1.00 12.72 185 THR A C 1
ATOM 1408 O O . THR A 1 185 ? 26.304 6.058 29.175 1.00 13.44 185 THR A O 1
ATOM 1412 N N . LEU A 1 186 ? 27.251 6.521 27.176 1.00 12.71 186 LEU A N 1
ATOM 1413 C CA . LEU A 1 186 ? 27.413 7.946 27.423 1.00 11.81 186 LEU A CA 1
ATOM 1414 C C . LEU A 1 186 ? 26.275 8.727 26.776 1.00 12.09 186 LEU A C 1
ATOM 1415 O O . LEU A 1 186 ? 26.001 8.572 25.585 1.00 12.55 186 LEU A O 1
ATOM 1420 N N . VAL A 1 187 ? 25.624 9.566 27.575 1.00 12.16 187 VAL A N 1
ATOM 1421 C CA . VAL A 1 187 ? 24.489 10.364 27.132 1.00 12.15 187 VAL A CA 1
ATOM 1422 C C . VAL A 1 187 ? 24.992 11.766 26.785 1.00 12.07 187 VAL A C 1
ATOM 1423 O O . VAL A 1 187 ? 25.395 12.522 27.673 1.00 14.27 187 VAL A O 1
ATOM 1427 N N . HIS A 1 188 ? 24.990 12.097 25.493 1.00 12.30 188 HIS A N 1
ATOM 1428 C CA . HIS A 1 188 ? 25.459 13.405 25.027 1.00 12.56 188 HIS A CA 1
ATOM 1429 C C . HIS A 1 188 ? 24.315 14.370 25.014 1.00 13.93 188 HIS A C 1
ATOM 1430 O O . HIS A 1 188 ? 23.300 14.138 24.348 1.00 13.89 188 HIS A O 1
ATOM 1437 N N . ILE A 1 189 ? 24.491 15.474 25.733 1.00 15.48 189 ILE A N 1
ATOM 1438 C CA . ILE A 1 189 ? 23.418 16.423 26.013 1.00 15.05 189 ILE A CA 1
ATOM 1439 C C . ILE A 1 189 ? 23.551 17.710 25.196 1.00 15.61 189 ILE A C 1
ATOM 1440 O O . ILE A 1 189 ? 24.660 18.131 24.872 1.00 16.78 189 ILE A O 1
ATOM 1445 N N . ASP A 1 190 ? 22.418 18.319 24.849 1.00 16.03 190 ASP A N 1
ATOM 1446 C CA . ASP A 1 190 ? 22.428 19.641 24.217 1.00 16.13 190 ASP A CA 1
ATOM 1447 C C . ASP A 1 190 ? 22.078 20.752 25.213 1.00 15.43 190 ASP A C 1
ATOM 1448 O O . ASP A 1 190 ? 21.978 20.509 26.416 1.00 15.22 190 ASP A O 1
ATOM 1453 N N . GLU A 1 191 ? 21.878 21.962 24.702 1.00 15.17 191 GLU A N 1
ATOM 1454 C CA . GLU A 1 191 ? 21.642 23.136 25.544 1.00 14.88 191 GLU A CA 1
ATOM 1455 C C . GLU A 1 191 ? 20.341 23.070 26.348 1.00 15.37 191 GLU A C 1
ATOM 1456 O O . GLU A 1 191 ? 20.146 23.850 27.281 1.00 16.33 191 GLU A O 1
ATOM 1462 N N . THR A 1 192 ? 19.461 22.141 25.981 1.00 13.89 192 THR A N 1
ATOM 1463 C CA . THR A 1 192 ? 18.203 21.936 26.699 1.00 13.79 192 THR A CA 1
ATOM 1464 C C . THR A 1 192 ? 18.291 20.754 27.673 1.00 12.70 192 THR A C 1
ATOM 1465 O O . THR A 1 192 ? 17.295 20.389 28.299 1.00 14.09 192 THR A O 1
ATOM 1469 N N . TYR A 1 193 ? 19.482 20.164 27.793 1.00 12.74 193 TYR A N 1
ATOM 1470 C CA . TYR A 1 193 ? 19.705 18.965 28.619 1.00 12.60 193 TYR A CA 1
ATOM 1471 C C . TYR A 1 193 ? 19.023 17.701 28.073 1.00 12.69 193 TYR A C 1
ATOM 1472 O O . TYR A 1 193 ? 18.922 16.691 28.766 1.00 14.78 193 TYR A O 1
ATOM 1481 N N . ASP A 1 194 ? 18.596 17.772 26.813 1.00 12.81 194 ASP A N 1
ATOM 1482 C CA . ASP A 1 194 ? 18.036 16.638 26.085 1.00 12.86 194 ASP A CA 1
ATOM 1483 C C . ASP A 1 194 ? 19.196 15.875 25.452 1.00 13.21 194 ASP A C 1
ATOM 1484 O O . ASP A 1 194 ? 20.299 16.415 25.321 1.00 15.29 194 ASP A O 1
ATOM 1489 N N . CYS A 1 195 ? 18.950 14.625 25.063 1.00 13.92 195 CYS A N 1
ATOM 1490 C CA . CYS A 1 195 ? 19.993 13.769 24.503 1.00 13.40 195 CYS A CA 1
ATOM 1491 C C . CYS A 1 195 ? 19.963 13.741 22.977 1.00 13.09 195 CYS A C 1
ATOM 1492 O O . CYS A 1 195 ? 18.960 13.337 22.386 1.00 13.36 195 CYS A O 1
ATOM 1495 N N . HIS A 1 196 ? 21.067 14.161 22.355 1.00 12.00 196 HIS A N 1
ATOM 1496 C CA . HIS A 1 196 ? 21.202 14.166 20.892 1.00 12.33 196 HIS A CA 1
ATOM 1497 C C . HIS A 1 196 ? 22.106 13.081 20.348 1.00 13.02 196 HIS A C 1
ATOM 1498 O O . HIS A 1 196 ? 22.129 12.847 19.141 1.00 13.37 196 HIS A O 1
ATOM 1505 N N . MET A 1 197 ? 22.875 12.426 21.220 1.00 12.39 197 MET A N 1
ATOM 1506 C CA . MET A 1 197 ? 23.851 11.413 20.802 1.00 11.91 197 MET A CA 1
ATOM 1507 C C . MET A 1 197 ? 24.110 10.425 21.941 1.00 12.09 197 MET A C 1
ATOM 1508 O O . MET A 1 197 ? 24.067 10.798 23.113 1.00 12.99 197 MET A O 1
ATOM 1513 N N . VAL A 1 198 ? 24.343 9.162 21.589 1.00 12.00 198 VAL A N 1
ATOM 1514 C CA . VAL A 1 198 ? 24.717 8.128 22.558 1.00 11.83 198 VAL A CA 1
ATOM 1515 C C . VAL A 1 198 ? 25.902 7.348 21.993 1.00 11.90 198 VAL A C 1
ATOM 1516 O O . VAL A 1 198 ? 25.920 7.025 20.803 1.00 12.54 198 VAL A O 1
ATOM 1520 N N . THR A 1 199 ? 26.892 7.071 22.844 1.00 12.09 199 THR A N 1
ATOM 1521 C CA . THR A 1 199 ? 28.042 6.230 22.495 1.00 12.61 199 THR A CA 1
ATOM 1522 C C . THR A 1 199 ? 28.299 5.236 23.636 1.00 12.62 199 THR A C 1
ATOM 1523 O O . THR A 1 199 ? 27.840 5.463 24.757 1.00 13.60 199 THR A O 1
ATOM 1527 N N . PRO A 1 200 ? 29.018 4.127 23.361 1.00 12.78 200 PRO A N 1
ATOM 1528 C CA . PRO A 1 200 ? 29.262 3.156 24.425 1.00 13.32 200 PRO A CA 1
ATOM 1529 C C . PRO A 1 200 ? 30.477 3.505 25.277 1.00 14.03 200 PRO A C 1
ATOM 1530 O O . PRO A 1 200 ? 31.368 4.229 24.830 1.00 14.29 200 PRO A O 1
ATOM 1534 N N . LEU A 1 201 ? 30.492 2.981 26.497 1.00 14.31 201 LEU A N 1
ATOM 1535 C CA . LEU A 1 201 ? 31.580 3.210 27.437 1.00 14.54 201 LEU A CA 1
ATOM 1536 C C . LEU A 1 201 ? 32.127 1.883 27.957 1.00 16.12 201 LEU A C 1
ATOM 1537 O O . LEU A 1 201 ? 31.415 0.876 27.950 1.00 17.25 201 LEU A O 1
ATOM 1542 N N . PRO A 1 202 ? 33.395 1.876 28.411 1.00 17.14 202 PRO A N 1
ATOM 1543 C CA . PRO A 1 202 ? 33.975 0.692 29.046 1.00 18.60 202 PRO A CA 1
ATOM 1544 C C . PRO A 1 202 ? 33.290 0.363 30.372 1.00 18.08 202 PRO A C 1
ATOM 1545 O O . PRO A 1 202 ? 32.579 1.205 30.934 1.00 19.20 202 PRO A O 1
ATOM 1549 N N . ALA A 1 203 ? 33.510 -0.854 30.862 1.00 18.98 203 ALA A N 1
ATOM 1550 C CA . ALA A 1 203 ? 32.898 -1.302 32.109 1.00 18.52 203 ALA A CA 1
ATOM 1551 C C . ALA A 1 203 ? 33.266 -0.403 33.289 1.00 18.65 203 ALA A C 1
ATOM 1552 O O . ALA A 1 203 ? 34.412 0.030 33.424 1.00 19.70 203 ALA A O 1
ATOM 1554 N N . ASN A 1 204 ? 32.272 -0.106 34.119 1.00 16.75 204 ASN A N 1
ATOM 1555 C CA . ASN A 1 204 ? 32.491 0.607 35.369 1.00 17.05 204 ASN A CA 1
ATOM 1556 C C . ASN A 1 204 ? 31.968 -0.243 36.525 1.00 16.78 204 ASN A C 1
ATOM 1557 O O . ASN A 1 204 ? 30.767 -0.239 36.801 1.00 16.49 204 ASN A O 1
ATOM 1562 N N . PRO A 1 205 ? 32.868 -0.984 37.201 1.00 17.36 205 PRO A N 1
ATOM 1563 C CA . PRO A 1 205 ? 32.450 -1.916 38.249 1.00 17.33 205 PRO A CA 1
ATOM 1564 C C . PRO A 1 205 ? 31.543 -1.303 39.321 1.00 16.01 205 PRO A C 1
ATOM 1565 O O . PRO A 1 205 ? 30.574 -1.943 39.731 1.00 16.59 205 PRO A O 1
ATOM 1569 N N . LEU A 1 206 ? 31.843 -0.078 39.756 1.00 15.77 206 LEU A N 1
ATOM 1570 C CA . LEU A 1 206 ? 31.022 0.592 40.767 1.00 15.61 206 LEU A CA 1
ATOM 1571 C C . LEU A 1 206 ? 29.600 0.847 40.274 1.00 14.90 206 LEU A C 1
ATOM 1572 O O . LEU A 1 206 ? 28.639 0.519 40.964 1.00 15.27 206 LEU A O 1
ATOM 1577 N N . PHE A 1 207 ? 29.475 1.427 39.085 1.00 14.31 207 PHE A N 1
ATOM 1578 C CA . PHE A 1 207 ? 28.157 1.706 38.513 1.00 13.95 207 PHE A CA 1
ATOM 1579 C C . PHE A 1 207 ? 27.375 0.415 38.263 1.00 14.09 207 PHE A C 1
ATOM 1580 O O . PHE A 1 207 ? 26.162 0.378 38.457 1.00 14.03 207 PHE A O 1
ATOM 1588 N N . ARG A 1 208 ? 28.074 -0.645 37.868 1.00 14.70 208 ARG A N 1
ATOM 1589 C CA . ARG A 1 208 ? 27.432 -1.947 37.669 1.00 14.26 208 ARG A CA 1
ATOM 1590 C C . ARG A 1 208 ? 26.882 -2.517 38.974 1.00 16.06 208 ARG A C 1
ATOM 1591 O O . ARG A 1 208 ? 25.776 -3.061 38.995 1.00 16.20 208 ARG A O 1
ATOM 1599 N N . GLN A 1 209 ? 27.648 -2.384 40.056 1.00 15.68 209 GLN A N 1
ATOM 1600 C CA . GLN A 1 209 ? 27.206 -2.873 41.361 1.00 17.97 209 GLN A CA 1
ATOM 1601 C C . GLN A 1 209 ? 26.012 -2.079 41.890 1.00 16.45 209 GLN A C 1
ATOM 1602 O O . GLN A 1 209 ? 25.041 -2.662 42.376 1.00 17.61 209 GLN A O 1
ATOM 1608 N N . ILE A 1 210 ? 26.088 -0.754 41.778 1.00 15.08 210 ILE A N 1
ATOM 1609 C CA . ILE A 1 210 ? 24.986 0.133 42.156 1.00 15.16 210 ILE A CA 1
ATOM 1610 C C . ILE A 1 210 ? 23.713 -0.216 41.377 1.00 14.68 210 ILE A C 1
ATOM 1611 O O . ILE A 1 210 ? 22.637 -0.348 41.966 1.00 15.09 210 ILE A O 1
ATOM 1616 N N . SER A 1 211 ? 23.848 -0.385 40.062 1.00 14.50 211 SER A N 1
ATOM 1617 C CA . SER A 1 211 ? 22.710 -0.710 39.205 1.00 14.35 211 SER A CA 1
ATOM 1618 C C . SER A 1 211 ? 22.118 -2.071 39.552 1.00 14.18 211 SER A C 1
ATOM 1619 O O . SER A 1 211 ? 20.893 -2.233 39.589 1.00 14.32 211 SER A O 1
ATOM 1622 N N . HIS A 1 212 ? 22.990 -3.041 39.826 1.00 15.09 212 HIS A N 1
ATOM 1623 C CA . HIS A 1 212 ? 22.552 -4.359 40.273 1.00 15.96 212 HIS A CA 1
ATOM 1624 C C . HIS A 1 212 ? 21.742 -4.265 41.536 1.00 16.14 212 HIS A C 1
ATOM 1625 O O . HIS A 1 212 ? 20.676 -4.873 41.639 1.00 16.83 212 HIS A O 1
ATOM 1632 N N . ASP A 1 213 ? 22.243 -3.497 42.504 1.00 16.50 213 ASP A N 1
ATOM 1633 C CA . ASP A 1 213 ? 21.594 -3.355 43.807 1.00 17.63 213 ASP A CA 1
ATOM 1634 C C . ASP A 1 213 ? 20.263 -2.609 43.734 1.00 16.69 213 ASP A C 1
ATOM 1635 O O . ASP A 1 213 ? 19.317 -2.954 44.448 1.00 16.31 213 ASP A O 1
ATOM 1640 N N . LEU A 1 214 ? 20.186 -1.604 42.865 1.00 15.11 214 LEU A N 1
ATOM 1641 C CA . LEU A 1 214 ? 18.932 -0.885 42.637 1.00 14.66 214 LEU A CA 1
ATOM 1642 C C . LEU A 1 214 ? 17.848 -1.816 42.098 1.00 14.64 214 LEU A C 1
ATOM 1643 O O . LEU A 1 214 ? 16.681 -1.710 42.480 1.00 15.49 214 LEU A O 1
ATOM 1648 N N . ALA A 1 215 ? 18.243 -2.727 41.212 1.00 14.20 215 ALA A N 1
ATOM 1649 C CA . ALA A 1 215 ? 17.329 -3.734 40.675 1.00 14.03 215 ALA A CA 1
ATOM 1650 C C . ALA A 1 215 ? 16.986 -4.810 41.706 1.00 14.60 215 ALA A C 1
ATOM 1651 O O . ALA A 1 215 ? 15.817 -5.169 41.874 1.00 14.98 215 ALA A O 1
ATOM 1653 N N . ALA A 1 216 ? 18.010 -5.306 42.398 1.00 15.40 216 ALA A N 1
ATOM 1654 C CA . ALA A 1 216 ? 17.875 -6.453 43.298 1.00 16.72 216 ALA A CA 1
ATOM 1655 C C . ALA A 1 216 ? 16.987 -6.207 44.513 1.00 16.24 216 ALA A C 1
ATOM 1656 O O . ALA A 1 216 ? 16.324 -7.125 44.996 1.00 18.35 216 ALA A O 1
ATOM 1658 N N . ASN A 1 217 ? 16.979 -4.970 45.001 1.00 15.91 217 ASN A N 1
ATOM 1659 C CA . ASN A 1 217 ? 16.243 -4.627 46.217 1.00 17.26 217 ASN A CA 1
ATOM 1660 C C . ASN A 1 217 ? 14.740 -4.427 46.028 1.00 19.18 217 ASN A C 1
ATOM 1661 O O . ASN A 1 217 ? 14.013 -4.238 47.004 1.00 23.29 217 ASN A O 1
ATOM 1666 N N . LEU A 1 218 ? 14.275 -4.482 44.782 1.00 18.79 218 LEU A N 1
ATOM 1667 C CA . LEU A 1 218 ? 12.847 -4.290 44.499 1.00 19.88 218 LEU A CA 1
ATOM 1668 C C . LEU A 1 218 ? 11.969 -5.522 44.829 1.00 21.05 218 LEU A C 1
ATOM 1669 O O . LEU A 1 218 ? 11.049 -5.403 45.639 1.00 25.78 218 LEU A O 1
ATOM 1674 N N . PRO A 1 219 ? 12.239 -6.700 44.220 1.00 20.67 219 PRO A N 1
ATOM 1675 C CA . PRO A 1 219 ? 13.191 -6.990 43.151 1.00 18.29 219 PRO A CA 1
ATOM 1676 C C . PRO A 1 219 ? 12.565 -6.778 41.775 1.00 17.70 219 PRO A C 1
ATOM 1677 O O . PRO A 1 219 ? 11.348 -6.909 41.612 1.00 18.49 219 PRO A O 1
ATOM 1681 N N . LEU A 1 220 ? 13.404 -6.452 40.800 1.00 15.54 220 LEU A N 1
ATOM 1682 C CA . LEU A 1 220 ? 12.940 -6.146 39.455 1.00 14.15 220 LEU A CA 1
ATOM 1683 C C . LEU A 1 220 ? 12.619 -7.406 38.663 1.00 14.58 220 LEU A C 1
ATOM 1684 O O . LEU A 1 220 ? 13.446 -8.311 38.556 1.00 14.69 220 LEU A O 1
ATOM 1689 N N . LYS A 1 221 ? 11.406 -7.454 38.121 1.00 14.02 221 LYS A N 1
ATOM 1690 C CA . LYS A 1 221 ? 11.057 -8.400 37.071 1.00 13.96 221 LYS A CA 1
ATOM 1691 C C . LYS A 1 221 ? 10.584 -7.558 35.895 1.00 13.67 221 LYS A C 1
ATOM 1692 O O . LYS A 1 221 ? 9.422 -7.152 35.831 1.00 14.95 221 LYS A O 1
ATOM 1698 N N . GLY A 1 222 ? 11.506 -7.282 34.978 1.00 12.95 222 GLY A N 1
ATOM 1699 C CA . GLY A 1 222 ? 11.273 -6.311 33.910 1.00 12.21 222 GLY A CA 1
ATOM 1700 C C . GLY A 1 222 ? 12.565 -5.618 33.530 1.00 11.81 222 GLY A C 1
ATOM 1701 O O . GLY A 1 222 ? 13.649 -6.155 33.760 1.00 12.99 222 GLY A O 1
ATOM 1702 N N . ILE A 1 223 ? 12.449 -4.426 32.947 1.00 12.58 223 ILE A N 1
ATOM 1703 C CA . ILE A 1 223 ? 13.613 -3.653 32.511 1.00 12.38 223 ILE A CA 1
ATOM 1704 C C . ILE A 1 223 ? 13.633 -2.280 33.182 1.00 12.66 223 ILE A C 1
ATOM 1705 O O . ILE A 1 223 ? 12.591 -1.667 33.412 1.00 13.12 223 ILE A O 1
ATOM 1710 N N . MET A 1 224 ? 14.829 -1.810 33.504 1.00 12.86 224 MET A N 1
ATOM 1711 C CA . MET A 1 224 ? 15.004 -0.523 34.143 1.00 13.26 224 MET A CA 1
ATOM 1712 C C . MET A 1 224 ? 16.317 0.046 33.662 1.00 14.11 224 MET A C 1
ATOM 1713 O O . MET A 1 224 ? 17.290 -0.692 33.477 1.00 16.33 224 MET A O 1
ATOM 1718 N N . ASP A 1 225 ? 16.361 1.348 33.429 1.00 13.10 225 ASP A N 1
ATOM 1719 C CA . ASP A 1 225 ? 17.671 1.946 33.308 1.00 13.97 225 ASP A CA 1
ATOM 1720 C C . ASP A 1 225 ? 17.994 2.882 34.462 1.00 13.54 225 ASP A C 1
ATOM 1721 O O . ASP A 1 225 ? 17.104 3.336 35.192 1.00 14.01 225 ASP A O 1
ATOM 1726 N N . VAL A 1 226 ? 19.289 3.105 34.638 1.00 12.72 226 VAL A N 1
ATOM 1727 C CA . VAL A 1 226 ? 19.828 3.902 35.727 1.00 12.26 226 VAL A CA 1
ATOM 1728 C C . VAL A 1 226 ? 20.680 4.992 35.093 1.00 12.20 226 VAL A C 1
ATOM 1729 O O . VAL A 1 226 ? 21.513 4.704 34.231 1.00 12.75 226 VAL A O 1
ATOM 1733 N N . GLU A 1 227 ? 20.462 6.234 35.512 1.00 12.15 227 GLU A N 1
ATOM 1734 C CA . GLU A 1 227 ? 21.253 7.358 35.025 1.00 12.34 227 GLU A CA 1
ATOM 1735 C C . GLU A 1 227 ? 22.029 7.996 36.162 1.00 12.19 227 GLU A C 1
ATOM 1736 O O . GLU A 1 227 ? 21.488 8.225 37.245 1.00 12.40 227 GLU A O 1
ATOM 1742 N N . ALA A 1 228 ? 23.310 8.250 35.915 1.00 13.16 228 ALA A N 1
ATOM 1743 C CA . ALA A 1 228 ? 24.174 8.873 36.906 1.00 12.85 228 ALA A CA 1
ATOM 1744 C C . ALA A 1 228 ? 25.042 9.947 36.274 1.00 13.18 228 ALA A C 1
ATOM 1745 O O . ALA A 1 228 ? 25.277 9.936 35.064 1.00 14.22 228 ALA A O 1
ATOM 1747 N N . ILE A 1 229 ? 25.503 10.883 37.096 1.00 13.66 229 ILE A N 1
ATOM 1748 C CA . ILE A 1 229 ? 26.489 11.855 36.657 1.00 14.00 229 ILE A CA 1
ATOM 1749 C C . ILE A 1 229 ? 27.800 11.523 37.355 1.00 14.11 229 ILE A C 1
ATOM 1750 O O . ILE A 1 229 ? 27.837 11.377 38.581 1.00 13.76 229 ILE A O 1
ATOM 1755 N N . PHE A 1 230 ? 28.860 11.371 36.562 1.00 14.28 230 PHE A N 1
ATOM 1756 C CA . PHE A 1 230 ? 30.196 11.131 37.091 1.00 15.50 230 PHE A CA 1
ATOM 1757 C C . PHE A 1 230 ? 30.788 12.489 37.463 1.00 16.80 230 PHE A C 1
ATOM 1758 O O . PHE A 1 230 ? 31.516 13.114 36.686 1.00 17.79 230 PHE A O 1
ATOM 1766 N N . GLY A 1 231 ? 30.428 12.949 38.659 1.00 15.99 231 GLY A N 1
ATOM 1767 C CA . GLY A 1 231 ? 30.752 14.296 39.115 1.00 16.10 231 GLY A CA 1
ATOM 1768 C C . GLY A 1 231 ? 32.135 14.445 39.721 1.00 16.49 231 GLY A C 1
ATOM 1769 O O . GLY A 1 231 ? 32.873 13.463 39.844 1.00 16.90 231 GLY A O 1
ATOM 1770 N N . PRO A 1 232 ? 32.493 15.680 40.118 1.00 17.62 232 PRO A N 1
ATOM 1771 C CA . PRO A 1 232 ? 33.834 15.955 40.644 1.00 18.79 232 PRO A CA 1
ATOM 1772 C C . PRO A 1 232 ? 34.135 15.237 41.962 1.00 18.67 232 PRO A C 1
ATOM 1773 O O . PRO A 1 232 ? 35.305 15.019 42.288 1.00 20.45 232 PRO A O 1
ATOM 1777 N N . LYS A 1 233 ? 33.089 14.869 42.699 1.00 17.21 233 LYS A N 1
ATOM 1778 C CA . LYS A 1 233 ? 33.249 14.182 43.982 1.00 17.05 233 LYS A CA 1
ATOM 1779 C C . LYS A 1 233 ? 32.684 12.763 43.933 1.00 16.55 233 LYS A C 1
ATOM 1780 O O . LYS A 1 233 ? 32.339 12.173 44.964 1.00 16.19 233 LYS A O 1
ATOM 1786 N N . GLY A 1 234 ? 32.609 12.219 42.719 1.00 15.39 234 GLY A N 1
ATOM 1787 C CA . GLY A 1 234 ? 32.157 10.854 42.505 1.00 14.33 234 GLY A CA 1
ATOM 1788 C C . GLY A 1 234 ? 30.814 10.746 41.809 1.00 14.12 234 GLY A C 1
ATOM 1789 O O . GLY A 1 234 ? 30.177 11.751 41.477 1.00 14.16 234 GLY A O 1
ATOM 1790 N N . LEU A 1 235 ? 30.391 9.504 41.607 1.00 14.89 235 LEU A N 1
ATOM 1791 C CA . LEU A 1 235 ? 29.151 9.168 40.919 1.00 14.13 235 LEU A CA 1
ATOM 1792 C C . LEU A 1 235 ? 27.929 9.545 41.758 1.00 13.43 235 LEU A C 1
ATOM 1793 O O . LEU A 1 235 ? 27.876 9.252 42.952 1.00 14.61 235 LEU A O 1
ATOM 1798 N N . ARG A 1 236 ? 26.959 10.203 41.127 1.00 13.82 236 ARG A N 1
ATOM 1799 C CA . ARG A 1 236 ? 25.687 10.536 41.767 1.00 13.08 236 ARG A CA 1
ATOM 1800 C C . ARG A 1 236 ? 24.564 10.048 40.863 1.00 12.00 236 ARG A C 1
ATOM 1801 O O . ARG A 1 236 ? 24.471 10.467 39.705 1.00 12.63 236 ARG A O 1
ATOM 1809 N N . VAL A 1 237 ? 23.725 9.152 41.376 1.00 11.93 237 VAL A N 1
ATOM 1810 C CA . VAL A 1 237 ? 22.592 8.644 40.602 1.00 12.35 237 VAL A CA 1
ATOM 1811 C C . VAL A 1 237 ? 21.495 9.703 40.588 1.00 12.10 237 VAL A C 1
ATOM 1812 O O . VAL A 1 237 ? 21.062 10.171 41.645 1.00 13.38 237 VAL A O 1
ATOM 1816 N N . ILE A 1 238 ? 21.068 10.097 39.389 1.00 12.19 238 ILE A N 1
ATOM 1817 C CA . ILE A 1 238 ? 20.048 11.143 39.258 1.00 12.25 238 ILE A CA 1
ATOM 1818 C C . ILE A 1 238 ? 18.620 10.604 39.134 1.00 11.86 238 ILE A C 1
ATOM 1819 O O . ILE A 1 238 ? 17.703 11.151 39.750 1.00 12.43 238 ILE A O 1
ATOM 1824 N N . GLU A 1 239 ? 18.430 9.549 38.343 1.00 12.23 239 GLU A N 1
ATOM 1825 C CA . GLU A 1 239 ? 17.108 8.918 38.199 1.00 11.08 239 GLU A CA 1
ATOM 1826 C C . GLU A 1 239 ? 17.211 7.454 37.788 1.00 11.01 239 GLU A C 1
ATOM 1827 O O . GLU A 1 239 ? 18.271 6.978 37.364 1.00 11.91 239 GLU A O 1
ATOM 1833 N N . ILE A 1 240 ? 16.096 6.750 37.943 1.00 11.55 240 ILE A N 1
ATOM 1834 C CA . ILE A 1 240 ? 15.899 5.435 37.355 1.00 11.74 240 ILE A CA 1
ATOM 1835 C C . ILE A 1 240 ? 14.612 5.517 36.546 1.00 11.29 240 ILE A C 1
ATOM 1836 O O . ILE A 1 240 ? 13.743 6.328 36.850 1.00 11.08 240 ILE A O 1
ATOM 1841 N N . ASP A 1 241 ? 14.492 4.701 35.506 1.00 11.79 241 ASP A N 1
ATOM 1842 C CA . ASP A 1 241 ? 13.237 4.619 34.768 1.00 11.82 241 ASP A CA 1
ATOM 1843 C C . ASP A 1 241 ? 12.941 3.147 34.471 1.00 11.22 241 ASP A C 1
ATOM 1844 O O . ASP A 1 241 ? 13.646 2.505 33.682 1.00 11.31 241 ASP A O 1
ATOM 1849 N N . ALA A 1 242 ? 11.919 2.613 35.141 1.00 11.17 242 ALA A N 1
ATOM 1850 C CA . ALA A 1 242 ? 11.534 1.214 34.983 1.00 11.33 242 ALA A CA 1
ATOM 1851 C C . ALA A 1 242 ? 10.524 1.080 33.848 1.00 11.84 242 ALA A C 1
ATOM 1852 O O . ALA A 1 242 ? 9.331 0.860 34.064 1.00 12.16 242 ALA A O 1
ATOM 1854 N N . ARG A 1 243 ? 11.027 1.261 32.633 1.00 11.49 243 ARG A N 1
ATOM 1855 C CA . ARG A 1 243 ? 10.257 1.089 31.405 1.00 11.99 243 ARG A CA 1
ATOM 1856 C C . ARG A 1 243 ? 11.255 0.916 30.279 1.00 12.01 243 ARG A C 1
ATOM 1857 O O . ARG A 1 243 ? 12.451 1.152 30.473 1.00 12.49 243 ARG A O 1
ATOM 1865 N N . PHE A 1 244 ? 10.784 0.503 29.107 1.00 12.40 244 PHE A N 1
ATOM 1866 C CA . PHE A 1 244 ? 11.700 0.275 28.002 1.00 12.71 244 PHE A CA 1
ATOM 1867 C C . PHE A 1 244 ? 12.278 1.598 27.500 1.00 12.83 244 PHE A C 1
ATOM 1868 O O . PHE A 1 244 ? 11.524 2.504 27.143 1.00 13.62 244 PHE A O 1
ATOM 1876 N N . PRO A 1 245 ? 13.619 1.720 27.496 1.00 13.35 245 PRO A N 1
ATOM 1877 C CA . PRO A 1 245 ? 14.215 3.004 27.134 1.00 14.99 245 PRO A CA 1
ATOM 1878 C C . PRO A 1 245 ? 14.343 3.215 25.632 1.00 14.77 245 PRO A C 1
ATOM 1879 O O . PRO A 1 245 ? 14.288 2.261 24.860 1.00 14.87 245 PRO A O 1
ATOM 1883 N N . SER A 1 246 ? 14.495 4.475 25.241 1.00 14.85 246 SER A N 1
ATOM 1884 C CA . SER A 1 246 ? 14.821 4.839 23.869 1.00 13.71 246 SER A CA 1
ATOM 1885 C C . SER A 1 246 ? 16.316 5.140 23.758 1.00 13.37 246 SER A C 1
ATOM 1886 O O . SER A 1 246 ? 16.984 5.385 24.768 1.00 14.79 246 SER A O 1
ATOM 1889 N N . GLN A 1 247 ? 16.826 5.104 22.524 1.00 13.31 247 GLN A N 1
ATOM 1890 C CA . GLN A 1 247 ? 18.212 5.485 22.180 1.00 13.02 247 GLN A CA 1
ATOM 1891 C C . GLN A 1 247 ? 19.289 4.490 22.626 1.00 13.48 247 GLN A C 1
ATOM 1892 O O . GLN A 1 247 ? 19.988 3.904 21.793 1.00 14.74 247 GLN A O 1
ATOM 1898 N N . THR A 1 248 ? 19.436 4.306 23.935 1.00 13.41 248 THR A N 1
ATOM 1899 C CA . THR A 1 248 ? 20.504 3.448 24.452 1.00 13.69 248 THR A CA 1
ATOM 1900 C C . THR A 1 248 ? 20.429 1.978 23.997 1.00 13.22 248 THR A C 1
ATOM 1901 O O . THR A 1 248 ? 21.471 1.376 23.743 1.00 13.82 248 THR A O 1
ATOM 1905 N N . PRO A 1 249 ? 19.213 1.393 23.882 1.00 12.24 249 PRO A N 1
ATOM 1906 C CA . PRO A 1 249 ? 19.194 -0.017 23.471 1.00 13.10 249 PRO A CA 1
ATOM 1907 C C . PRO A 1 249 ? 19.793 -0.295 22.086 1.00 12.82 249 PRO A C 1
ATOM 1908 O O . PRO A 1 249 ? 20.304 -1.390 21.857 1.00 13.10 249 PRO A O 1
ATOM 1912 N N . THR A 1 250 ? 19.744 0.682 21.182 1.00 13.15 250 THR A N 1
ATOM 1913 C CA . THR A 1 250 ? 20.384 0.539 19.869 1.00 13.44 250 THR A CA 1
ATOM 1914 C C . THR A 1 250 ? 21.904 0.470 20.028 1.00 13.12 250 THR A C 1
ATOM 1915 O O . THR A 1 250 ? 22.561 -0.391 19.437 1.00 13.11 250 THR A O 1
ATOM 1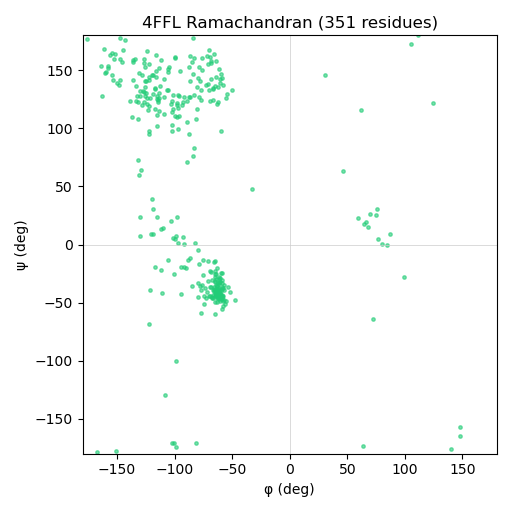919 N N . VAL A 1 251 ? 22.455 1.369 20.841 1.00 12.17 251 VAL A N 1
ATOM 1920 C CA . VAL A 1 251 ? 23.893 1.382 21.113 1.00 13.10 251 VAL A CA 1
ATOM 1921 C C . VAL A 1 251 ? 24.319 0.101 21.838 1.00 13.76 251 VAL A C 1
ATOM 1922 O O . VAL A 1 251 ? 25.355 -0.477 21.515 1.00 15.09 251 VAL A O 1
ATOM 1926 N N . VAL A 1 252 ? 23.506 -0.348 22.792 1.00 13.20 252 VAL A N 1
ATOM 1927 C CA . VAL A 1 252 ? 23.751 -1.619 23.485 1.00 13.70 252 VAL A CA 1
ATOM 1928 C C . VAL A 1 252 ? 23.807 -2.782 22.490 1.00 13.44 252 VAL A C 1
ATOM 1929 O O . VAL A 1 252 ? 24.693 -3.640 22.568 1.00 14.30 252 VAL A O 1
ATOM 1933 N N . TYR A 1 253 ? 22.868 -2.792 21.545 1.00 13.52 253 TYR A N 1
ATOM 1934 C CA . TYR A 1 253 ? 22.791 -3.851 20.548 1.00 14.10 253 TYR A CA 1
ATOM 1935 C C . TYR A 1 253 ? 24.081 -3.973 19.732 1.00 14.57 253 TYR A C 1
ATOM 1936 O O . TYR A 1 253 ? 24.662 -5.054 19.645 1.00 15.15 253 TYR A O 1
ATOM 1945 N N . TYR A 1 254 ? 24.544 -2.866 19.158 1.00 13.86 254 TYR A N 1
ATOM 1946 C CA . TYR A 1 254 ? 25.721 -2.922 18.291 1.00 14.40 254 TYR A CA 1
ATOM 1947 C C . TYR A 1 254 ? 27.036 -3.056 19.051 1.00 15.66 254 TYR A C 1
ATOM 1948 O O . TYR A 1 254 ? 27.957 -3.738 18.592 1.00 19.14 254 TYR A O 1
ATOM 1957 N N . SER A 1 255 ? 27.114 -2.427 20.220 1.00 15.05 255 SER A N 1
ATOM 1958 C CA . SER A 1 255 ? 28.354 -2.420 20.995 1.00 16.25 255 SER A CA 1
ATOM 1959 C C . SER A 1 255 ? 28.588 -3.711 21.778 1.00 17.90 255 SER A C 1
ATOM 1960 O O . SER A 1 255 ? 29.733 -4.129 21.949 1.00 20.62 255 SER A O 1
ATOM 1963 N N . SER A 1 256 ? 27.509 -4.341 22.242 1.00 17.48 256 SER A N 1
ATOM 1964 C CA . SER A 1 256 ? 27.618 -5.505 23.125 1.00 18.32 256 SER A CA 1
ATOM 1965 C C . SER A 1 256 ? 27.050 -6.785 22.520 1.00 18.36 256 SER A C 1
ATOM 1966 O O . SER A 1 256 ? 27.369 -7.889 22.977 1.00 19.95 256 SER A O 1
ATOM 1969 N N . GLY A 1 257 ? 26.209 -6.637 21.501 1.00 17.59 257 GLY A N 1
ATOM 1970 C CA . GLY A 1 257 ? 25.561 -7.782 20.866 1.00 18.00 257 GLY A CA 1
ATOM 1971 C C . GLY A 1 257 ? 24.298 -8.253 21.569 1.00 18.71 257 GLY A C 1
ATOM 1972 O O . GLY A 1 257 ? 23.657 -9.206 21.127 1.00 20.24 257 GLY A O 1
ATOM 1973 N N . ILE A 1 258 ? 23.938 -7.587 22.663 1.00 17.59 258 ILE A N 1
ATOM 1974 C CA . ILE A 1 258 ? 22.752 -7.957 23.436 1.00 16.43 258 ILE A CA 1
ATOM 1975 C C . ILE A 1 258 ? 21.535 -7.176 22.953 1.00 15.18 258 ILE A C 1
ATOM 1976 O O . ILE A 1 258 ? 21.575 -5.948 22.854 1.00 15.11 258 ILE A O 1
ATOM 1981 N N . ASN A 1 259 ? 20.471 -7.909 22.637 1.00 14.70 259 ASN A N 1
ATOM 1982 C CA . ASN A 1 259 ? 19.192 -7.331 22.245 1.00 13.88 259 ASN A CA 1
ATOM 1983 C C . ASN A 1 259 ? 18.277 -7.271 23.466 1.00 13.32 259 ASN A C 1
ATOM 1984 O O . ASN A 1 259 ? 17.820 -8.306 23.966 1.00 14.06 259 ASN A O 1
ATOM 1989 N N . LEU A 1 260 ? 18.014 -6.057 23.947 1.00 13.13 260 LEU A N 1
ATOM 1990 C CA . LEU A 1 260 ? 17.246 -5.866 25.182 1.00 13.57 260 LEU A CA 1
ATOM 1991 C C . LEU A 1 260 ? 15.784 -6.324 25.116 1.00 13.93 260 LEU A C 1
ATOM 1992 O O . LEU A 1 260 ? 15.201 -6.661 26.146 1.00 13.83 260 LEU A O 1
ATOM 1997 N N . ILE A 1 261 ? 15.198 -6.344 23.919 1.00 13.61 261 ILE A N 1
ATOM 1998 C CA . ILE A 1 261 ? 13.856 -6.906 23.735 1.00 13.49 261 ILE A CA 1
ATOM 1999 C C . ILE A 1 261 ? 13.876 -8.418 23.965 1.00 14.20 261 ILE A C 1
ATOM 2000 O O . ILE A 1 261 ? 13.015 -8.951 24.669 1.00 15.40 261 ILE A O 1
ATOM 2005 N N . GLU A 1 262 ? 14.869 -9.093 23.384 1.00 14.94 262 GLU A N 1
ATOM 2006 C CA . GLU A 1 262 ? 15.046 -10.533 23.581 1.00 14.90 262 GLU A CA 1
ATOM 2007 C C . GLU A 1 262 ? 15.304 -10.865 25.048 1.00 14.83 262 GLU A C 1
ATOM 2008 O O . GLU A 1 262 ? 14.738 -11.824 25.578 1.00 16.32 262 GLU A O 1
ATOM 2014 N N . LEU A 1 263 ? 16.148 -10.064 25.697 1.00 14.62 263 LEU A N 1
ATOM 2015 C CA . LEU A 1 263 ? 16.463 -10.255 27.110 1.00 15.04 263 LEU A CA 1
ATOM 2016 C C . LEU A 1 263 ? 15.234 -10.053 28.002 1.00 15.42 263 LEU A C 1
ATOM 2017 O O . LEU A 1 263 ? 15.000 -10.833 28.931 1.00 15.64 263 LEU A O 1
ATOM 2022 N N . LEU A 1 264 ? 14.454 -9.012 27.713 1.00 15.41 264 LEU A N 1
ATOM 2023 C CA . LEU A 1 264 ? 13.226 -8.747 28.462 1.00 15.15 264 LEU A CA 1
ATOM 2024 C C . LEU A 1 264 ? 12.201 -9.871 28.284 1.00 14.83 264 LEU A C 1
ATOM 2025 O O . LEU A 1 264 ? 11.566 -10.288 29.254 1.00 15.37 264 LEU A O 1
ATOM 2030 N N . PHE A 1 265 ? 12.047 -10.356 27.051 1.00 15.81 265 PHE A N 1
ATOM 2031 C CA . PHE A 1 265 ? 11.152 -11.479 26.774 1.00 17.77 265 PHE A CA 1
ATOM 2032 C C . PHE A 1 265 ? 11.593 -12.729 27.541 1.00 17.88 265 PHE A C 1
ATOM 2033 O O . PHE A 1 265 ? 10.758 -13.430 28.124 1.00 20.33 265 PHE A O 1
ATOM 2041 N N . ARG A 1 266 ? 12.902 -12.992 27.548 1.00 17.27 266 ARG A N 1
ATOM 2042 C CA . ARG A 1 266 ? 13.474 -14.126 28.284 1.00 19.98 266 ARG A CA 1
ATOM 2043 C C . ARG A 1 266 ? 13.169 -14.043 29.781 1.00 19.37 266 ARG A C 1
ATOM 2044 O O . ARG A 1 266 ? 12.893 -15.059 30.420 1.00 21.26 266 ARG A O 1
ATOM 2052 N N . ALA A 1 267 ? 13.208 -12.828 30.329 1.00 18.68 267 ALA A N 1
ATOM 2053 C CA . ALA A 1 267 ? 12.956 -12.605 31.755 1.00 18.50 267 ALA A CA 1
ATOM 2054 C C . ALA A 1 267 ? 11.574 -13.084 32.197 1.00 18.30 267 ALA A C 1
ATOM 2055 O O . ALA A 1 267 ? 11.410 -13.546 33.328 1.00 21.32 267 ALA A O 1
ATOM 2057 N N . PHE A 1 268 ? 10.592 -12.982 31.301 1.00 18.16 268 PHE A N 1
ATOM 2058 C CA . PHE A 1 268 ? 9.211 -13.374 31.599 1.00 18.91 268 PHE A CA 1
ATOM 2059 C C . PHE A 1 268 ? 8.845 -14.783 31.136 1.00 23.85 268 PHE A C 1
ATOM 2060 O O . PHE A 1 268 ? 7.704 -15.220 31.316 1.00 25.95 268 PHE A O 1
ATOM 2068 N N . THR A 1 269 ? 9.805 -15.491 30.546 1.00 24.34 269 THR A N 1
ATOM 2069 C CA . THR A 1 269 ? 9.558 -16.847 30.055 1.00 27.47 269 THR A CA 1
ATOM 2070 C C . THR A 1 269 ? 10.495 -17.884 30.686 1.00 28.80 269 THR A C 1
ATOM 2071 O O . THR A 1 269 ? 10.049 -18.725 31.469 1.00 37.00 269 THR A O 1
ATOM 2075 N N . ASP A 1 270 ? 11.784 -17.817 30.357 1.00 29.30 270 ASP A N 1
ATOM 2076 C CA . ASP A 1 270 ? 12.765 -18.794 30.842 1.00 30.11 270 ASP A CA 1
ATOM 2077 C C . ASP A 1 270 ? 13.586 -18.280 32.022 1.00 27.47 270 ASP A C 1
ATOM 2078 O O . ASP A 1 270 ? 14.097 -19.065 32.823 1.00 30.63 270 ASP A O 1
ATOM 2083 N N . GLY A 1 271 ? 13.713 -16.963 32.119 1.00 25.03 271 GLY A N 1
ATOM 2084 C CA . GLY A 1 271 ? 14.567 -16.351 33.123 1.00 25.22 271 GLY A CA 1
ATOM 2085 C C . GLY A 1 271 ? 15.850 -15.811 32.523 1.00 24.70 271 GLY A C 1
ATOM 2086 O O . GLY A 1 271 ? 16.162 -16.048 31.353 1.00 25.98 271 GLY A O 1
ATOM 2087 N N . VAL A 1 272 ? 16.599 -15.099 33.353 1.00 25.53 272 VAL A N 1
ATOM 2088 C CA . VAL A 1 272 ? 17.775 -14.362 32.934 1.00 25.38 272 VAL A CA 1
ATOM 2089 C C . VAL A 1 272 ? 18.986 -14.848 33.737 1.00 28.62 272 VAL A C 1
ATOM 2090 O O . VAL A 1 272 ? 18.829 -15.402 34.828 1.00 27.03 272 VAL A O 1
ATOM 2094 N N . GLU A 1 273 ? 20.180 -14.680 33.174 1.00 29.75 273 GLU A N 1
ATOM 2095 C CA . GLU A 1 273 ? 21.422 -14.974 33.880 1.00 33.52 273 GLU A CA 1
ATOM 2096 C C . GLU A 1 273 ? 22.204 -13.679 34.045 1.00 31.34 273 GLU A C 1
ATOM 2097 O O . GLU A 1 273 ? 22.104 -12.778 33.208 1.00 30.38 273 GLU A O 1
ATOM 2103 N N . GLU A 1 274 ? 22.979 -13.587 35.120 1.00 31.82 274 GLU A N 1
ATOM 2104 C CA . GLU A 1 274 ? 23.757 -12.381 35.390 1.00 32.25 274 GLU A CA 1
ATOM 2105 C C . GLU A 1 274 ? 24.921 -12.223 34.402 1.00 33.48 274 GLU A C 1
ATOM 2106 O O . GLU A 1 274 ? 25.389 -13.204 33.817 1.00 34.63 274 GLU A O 1
ATOM 2112 N N . ILE A 1 275 ? 25.351 -10.971 34.231 1.00 33.08 275 ILE A N 1
ATOM 2113 C CA . ILE A 1 275 ? 26.310 -10.488 33.201 1.00 34.58 275 ILE A CA 1
ATOM 2114 C C . ILE A 1 275 ? 25.823 -10.628 31.746 1.00 42.30 275 ILE A C 1
ATOM 2115 O O . ILE A 1 275 ? 24.698 -10.224 31.423 1.00 43.30 275 ILE A O 1
ATOM 2120 N N . GLU A 1 280 ? 30.358 -9.066 22.727 1.00 49.02 280 GLU A N 1
ATOM 2121 C CA . GLU A 1 280 ? 30.927 -8.104 21.789 1.00 45.05 280 GLU A CA 1
ATOM 2122 C C . GLU A 1 280 ? 31.519 -6.904 22.520 1.00 43.52 280 GLU A C 1
ATOM 2123 O O . GLU A 1 280 ? 31.008 -6.483 23.562 1.00 39.50 280 GLU A O 1
ATOM 2129 N N . ASN A 1 281 ? 32.602 -6.367 21.963 1.00 40.21 281 ASN A N 1
ATOM 2130 C CA . ASN A 1 281 ? 33.188 -5.112 22.423 1.00 39.44 281 ASN A CA 1
ATOM 2131 C C . ASN A 1 281 ? 33.449 -4.227 21.208 1.00 38.57 281 ASN A C 1
ATOM 2132 O O . ASN A 1 281 ? 34.589 -4.026 20.781 1.00 41.53 281 ASN A O 1
ATOM 2137 N N . LYS A 1 282 ? 32.353 -3.707 20.668 1.00 33.05 282 LYS A N 1
ATOM 2138 C CA . LYS A 1 282 ? 32.313 -3.047 19.374 1.00 30.24 282 LYS A CA 1
ATOM 2139 C C . LYS A 1 282 ? 31.934 -1.582 19.603 1.00 25.98 282 LYS A C 1
ATOM 2140 O O . LYS A 1 282 ? 31.460 -1.234 20.685 1.00 24.71 282 LYS A O 1
ATOM 2146 N N . TYR A 1 283 ? 32.174 -0.715 18.621 1.00 21.57 283 TYR A N 1
ATOM 2147 C CA . TYR A 1 283 ? 31.823 0.699 18.785 1.00 18.29 283 TYR A CA 1
ATOM 2148 C C . TYR A 1 283 ? 30.580 1.088 17.987 1.00 17.46 283 TYR A C 1
ATOM 2149 O O . TYR A 1 283 ? 30.276 0.489 16.956 1.00 17.02 283 TYR A O 1
ATOM 2158 N N . CYS A 1 284 ? 29.860 2.088 18.491 1.00 16.67 284 CYS A N 1
ATOM 2159 C CA . CYS A 1 284 ? 28.626 2.559 17.872 1.00 16.30 284 CYS A CA 1
ATOM 2160 C C . CYS A 1 284 ? 28.422 4.045 18.151 1.00 16.59 284 CYS A C 1
ATOM 2161 O O . CYS A 1 284 ? 28.700 4.521 19.255 1.00 16.86 284 CYS A O 1
ATOM 2164 N N . ILE A 1 285 ? 27.963 4.773 17.138 1.00 15.11 285 ILE A N 1
ATOM 2165 C CA . ILE A 1 285 ? 27.541 6.164 17.304 1.00 14.99 285 ILE A CA 1
ATOM 2166 C C . ILE A 1 285 ? 26.082 6.276 16.883 1.00 14.96 285 ILE A C 1
ATOM 2167 O O . ILE A 1 285 ? 25.713 5.881 15.775 1.00 15.12 285 ILE A O 1
ATOM 2172 N N . TYR A 1 286 ? 25.266 6.817 17.780 1.00 14.46 286 TYR A N 1
ATOM 2173 C CA . TYR A 1 286 ? 23.841 6.999 17.558 1.00 13.73 286 TYR A CA 1
ATOM 2174 C C . TYR A 1 286 ? 23.546 8.479 17.767 1.00 13.66 286 TYR A C 1
ATOM 2175 O O . TYR A 1 286 ? 23.893 9.029 18.809 1.00 13.35 286 TYR A O 1
ATOM 2184 N N . GLU A 1 287 ? 22.922 9.134 16.791 1.00 13.68 287 GLU A N 1
ATOM 2185 C CA . GLU A 1 287 ? 22.646 10.568 16.935 1.00 13.83 287 GLU A CA 1
ATOM 2186 C C . GLU A 1 287 ? 21.428 11.054 16.158 1.00 14.10 287 GLU A C 1
ATOM 2187 O O . GLU A 1 287 ? 20.990 10.405 15.204 1.00 13.96 287 GLU A O 1
ATOM 2193 N N . HIS A 1 288 ? 20.903 12.208 16.575 1.00 13.06 288 HIS A N 1
ATOM 2194 C CA . HIS A 1 288 ? 19.814 12.885 15.872 1.00 12.74 288 HIS A CA 1
ATOM 2195 C C . HIS A 1 288 ? 20.277 14.190 15.282 1.00 12.64 288 HIS A C 1
ATOM 2196 O O . HIS A 1 288 ? 20.878 15.021 15.971 1.00 13.72 288 HIS A O 1
ATOM 2203 N N . LEU A 1 289 ? 19.980 14.390 14.001 1.00 13.05 289 LEU A N 1
ATOM 2204 C CA . LEU A 1 289 ? 20.296 15.635 13.310 1.00 13.42 289 LEU A CA 1
ATOM 2205 C C . LEU A 1 289 ? 19.080 16.135 12.538 1.00 14.16 289 LEU A C 1
ATOM 2206 O O . LEU A 1 289 ? 18.534 15.416 11.701 1.00 15.83 289 LEU A O 1
ATOM 2211 N N . MET A 1 290 ? 18.656 17.359 12.844 1.00 14.94 290 MET A N 1
ATOM 2212 C CA . MET A 1 290 ? 17.560 18.025 12.141 1.00 15.99 290 MET A CA 1
ATOM 2213 C C . MET A 1 290 ? 18.084 18.617 10.834 1.00 16.85 290 MET A C 1
ATOM 2214 O O . MET A 1 290 ? 19.164 19.210 10.800 1.00 16.79 290 MET A O 1
ATOM 2219 N N . PHE A 1 291 ? 17.322 18.418 9.764 1.00 18.01 291 PHE A N 1
ATOM 2220 C CA . PHE A 1 291 ? 17.600 19.011 8.462 1.00 19.32 291 PHE A CA 1
ATOM 2221 C C . PHE A 1 291 ? 16.932 20.383 8.468 1.00 19.95 291 PHE A C 1
ATOM 2222 O O . PHE A 1 291 ? 15.729 20.507 8.217 1.00 21.62 291 PHE A O 1
ATOM 2230 N N . GLY A 1 292 ? 17.710 21.408 8.804 1.00 19.75 292 GLY A N 1
ATOM 2231 C CA . GLY A 1 292 ? 17.193 22.770 8.921 1.00 21.56 292 GLY A CA 1
ATOM 2232 C C . GLY A 1 292 ? 17.067 23.477 7.585 1.00 23.20 292 GLY A C 1
ATOM 2233 O O . GLY A 1 292 ? 17.227 22.862 6.527 1.00 22.82 292 GLY A O 1
ATOM 2234 N N . GLU A 1 293 ? 16.783 24.777 7.639 1.00 25.38 293 GLU A N 1
ATOM 2235 C CA . GLU A 1 293 ? 16.640 25.600 6.435 1.00 25.80 293 GLU A CA 1
ATOM 2236 C C . GLU A 1 293 ? 17.878 25.492 5.550 1.00 26.15 293 GLU A C 1
ATOM 2237 O O . GLU A 1 293 ? 19.004 25.645 6.027 1.00 25.32 293 GLU A O 1
ATOM 2243 N N . ASN A 1 294 ? 17.653 25.212 4.266 1.00 26.59 294 ASN A N 1
ATOM 2244 C CA . ASN A 1 294 ? 18.722 25.058 3.267 1.00 25.88 294 ASN A CA 1
ATOM 2245 C C . ASN A 1 294 ? 19.662 23.865 3.502 1.00 28.87 294 ASN A C 1
ATOM 2246 O O . ASN A 1 294 ? 20.764 23.815 2.948 1.00 29.46 294 ASN A O 1
ATOM 2251 N N . GLY A 1 295 ? 19.219 22.911 4.318 1.00 27.38 295 GLY A N 1
ATOM 2252 C CA . GLY A 1 295 ? 19.987 21.696 4.574 1.00 27.50 295 GLY A CA 1
ATOM 2253 C C . GLY A 1 295 ? 21.008 21.768 5.694 1.00 25.81 295 GLY A C 1
ATOM 2254 O O . GLY A 1 295 ? 21.815 20.850 5.854 1.00 24.43 295 GLY A O 1
ATOM 2255 N N . VAL A 1 296 ? 20.987 22.852 6.468 1.00 24.60 296 VAL A N 1
ATOM 2256 C CA . VAL A 1 296 ? 21.872 22.978 7.629 1.00 22.31 296 VAL A CA 1
ATOM 2257 C C . VAL A 1 296 ? 21.540 21.894 8.664 1.00 20.87 296 VAL A C 1
ATOM 2258 O O . VAL A 1 296 ? 20.402 21.806 9.133 1.00 20.98 296 VAL A O 1
ATOM 2262 N N . LEU A 1 297 ? 22.520 21.049 8.987 1.00 18.57 297 LEU A N 1
ATOM 2263 C CA . LEU A 1 297 ? 22.298 19.956 9.943 1.00 18.08 297 LEU A CA 1
ATOM 2264 C C . LEU A 1 297 ? 22.538 20.428 11.369 1.00 17.74 297 LEU A C 1
ATOM 2265 O O . LEU A 1 297 ? 23.585 20.996 11.672 1.00 18.90 297 LEU A O 1
ATOM 2270 N N . ILE A 1 298 ? 21.553 20.194 12.231 1.00 16.71 298 ILE A N 1
ATOM 2271 C CA . ILE A 1 298 ? 21.543 20.726 13.593 1.00 16.79 298 ILE A CA 1
ATOM 2272 C C . ILE A 1 298 ? 21.251 19.593 14.585 1.00 15.65 298 ILE A C 1
ATOM 2273 O O . ILE A 1 298 ? 20.268 18.869 14.418 1.00 16.05 298 ILE A O 1
ATOM 2278 N N . PRO A 1 299 ? 22.099 19.433 15.621 1.00 16.44 299 PRO A N 1
ATOM 2279 C CA . PRO A 1 299 ? 21.821 18.400 16.621 1.00 15.82 299 PRO A CA 1
ATOM 2280 C C . PRO A 1 299 ? 20.562 18.730 17.414 1.00 15.38 299 PRO A C 1
ATOM 2281 O O . PRO A 1 299 ? 20.380 19.877 17.841 1.00 16.38 299 PRO A O 1
ATOM 2285 N N . VAL A 1 300 ? 19.695 17.735 17.582 1.00 14.05 300 VAL A N 1
ATOM 2286 C CA . VAL A 1 300 ? 18.473 17.894 18.368 1.00 14.18 300 VAL A CA 1
ATOM 2287 C C . VAL A 1 300 ? 18.252 16.689 19.270 1.00 14.55 300 VAL A C 1
ATOM 2288 O O . VAL A 1 300 ? 18.784 15.601 19.022 1.00 14.15 300 VAL A O 1
ATOM 2292 N N . GLY A 1 301 ? 17.458 16.894 20.314 1.00 14.21 301 GLY A N 1
ATOM 2293 C CA . GLY A 1 301 ? 17.108 15.822 21.227 1.00 15.08 301 GLY A CA 1
ATOM 2294 C C . GLY A 1 301 ? 15.734 15.238 20.966 1.00 15.45 301 GLY A C 1
ATOM 2295 O O . GLY A 1 301 ? 15.079 15.547 19.962 1.00 15.97 301 GLY A O 1
ATOM 2296 N N . GLU A 1 302 ? 15.297 14.396 21.896 1.00 16.31 302 GLU A N 1
ATOM 2297 C CA . GLU A 1 302 ? 14.037 13.668 21.787 1.00 17.10 302 GLU A CA 1
ATOM 2298 C C . GLU A 1 302 ? 12.790 14.542 21.768 1.00 15.01 302 GLU A C 1
ATOM 2299 O O . GLU A 1 302 ? 11.781 14.164 21.165 1.00 17.95 302 GLU A O 1
ATOM 2305 N N . GLN A 1 303 ? 12.845 15.695 22.427 1.00 14.79 303 GLN A N 1
ATOM 2306 C CA . GLN A 1 303 ? 11.705 16.611 22.439 1.00 15.54 303 GLN A CA 1
ATOM 2307 C C . GLN A 1 303 ? 11.347 17.076 21.029 1.00 15.54 303 GLN A C 1
ATOM 2308 O O . GLN A 1 303 ? 10.184 17.373 20.746 1.00 18.39 303 GLN A O 1
ATOM 2314 N N . VAL A 1 304 ? 12.345 17.129 20.147 1.00 14.57 304 VAL A N 1
ATOM 2315 C CA . VAL A 1 304 ? 12.113 17.513 18.753 1.00 15.02 304 VAL A CA 1
ATOM 2316 C C . VAL A 1 304 ? 11.543 16.344 17.942 1.00 14.59 304 VAL A C 1
ATOM 2317 O O . VAL A 1 304 ? 10.583 16.518 17.184 1.00 15.61 304 VAL A O 1
ATOM 2321 N N . LEU A 1 305 ? 12.121 15.156 18.117 1.00 16.86 305 LEU A N 1
ATOM 2322 C CA . LEU A 1 305 ? 11.620 13.929 17.483 1.00 17.93 305 LEU A CA 1
ATOM 2323 C C . LEU A 1 305 ? 10.157 13.664 17.860 1.00 18.33 305 LEU A C 1
ATOM 2324 O O . LEU A 1 305 ? 9.368 13.183 17.039 1.00 20.16 305 LEU A O 1
ATOM 2329 N N . SER A 1 306 ? 9.797 14.009 19.096 1.00 17.80 306 SER A N 1
ATOM 2330 C CA . SER A 1 306 ? 8.441 13.794 19.613 1.00 18.56 306 SER A CA 1
ATOM 2331 C C . SER A 1 306 ? 7.370 14.629 18.900 1.00 19.33 306 SER A C 1
ATOM 2332 O O . SER A 1 306 ? 6.174 14.353 19.039 1.00 20.25 306 SER A O 1
ATOM 2335 N N . MET A 1 307 ? 7.803 15.640 18.144 1.00 16.98 307 MET A N 1
ATOM 2336 C CA . MET A 1 307 ? 6.895 16.492 17.370 1.00 17.60 307 MET A CA 1
ATOM 2337 C C . MET A 1 307 ? 6.692 15.985 15.938 1.00 17.94 307 MET A C 1
ATOM 2338 O O . MET A 1 307 ? 5.957 16.597 15.159 1.00 19.46 307 MET A O 1
ATOM 2343 N N . GLY A 1 308 ? 7.338 14.869 15.601 1.00 17.35 308 GLY A N 1
ATOM 2344 C CA . GLY A 1 308 ? 7.318 14.333 14.239 1.00 19.23 308 GLY A CA 1
ATOM 2345 C C . GLY A 1 308 ? 5.981 13.764 13.810 1.00 18.74 308 GLY A C 1
ATOM 2346 O O . GLY A 1 308 ? 5.098 13.546 14.636 1.00 19.42 308 GLY A O 1
ATOM 2347 N N . SER A 1 309 ? 5.840 13.514 12.511 1.00 18.10 309 SER A N 1
ATOM 2348 C CA . SER A 1 309 ? 4.576 13.034 11.953 1.00 18.69 309 SER A CA 1
ATOM 2349 C C . SER A 1 309 ? 4.629 11.597 11.431 1.00 19.41 309 SER A C 1
ATOM 2350 O O . SER A 1 309 ? 3.592 10.942 11.312 1.00 21.47 309 SER A O 1
ATOM 2353 N N . ASP A 1 310 ? 5.834 11.123 11.116 1.00 17.63 310 ASP A N 1
ATOM 2354 C CA . ASP A 1 310 ? 6.051 9.821 10.484 1.00 18.39 310 ASP A CA 1
ATOM 2355 C C . ASP A 1 310 ? 7.516 9.442 10.671 1.00 19.04 310 ASP A C 1
ATOM 2356 O O . ASP A 1 310 ? 8.402 10.228 10.349 1.00 20.40 310 ASP A O 1
ATOM 2361 N N . TYR A 1 311 ? 7.769 8.243 11.190 1.00 15.92 311 TYR A N 1
ATOM 2362 C CA . TYR A 1 311 ? 9.126 7.807 11.544 1.00 15.68 311 TYR A CA 1
ATOM 2363 C C . TYR A 1 311 ? 9.361 6.396 11.013 1.00 17.34 311 TYR A C 1
ATOM 2364 O O . TYR A 1 311 ? 8.600 5.475 11.320 1.00 18.45 311 TYR A O 1
ATOM 2373 N N . GLY A 1 312 ? 10.407 6.233 10.209 1.00 16.00 312 GLY A N 1
ATOM 2374 C CA . GLY A 1 312 ? 10.734 4.934 9.623 1.00 17.85 312 GLY A CA 1
ATOM 2375 C C . GLY A 1 312 ? 12.115 4.922 9.002 1.00 16.06 312 GLY A C 1
ATOM 2376 O O . GLY A 1 312 ? 12.829 5.925 9.051 1.00 15.80 312 GLY A O 1
ATOM 2377 N N . LYS A 1 313 ? 12.490 3.789 8.410 1.00 15.59 313 LYS A N 1
ATOM 2378 C CA . LYS A 1 313 ? 13.817 3.648 7.802 1.00 15.64 313 LYS A CA 1
ATOM 2379 C C . LYS A 1 313 ? 13.951 4.479 6.533 1.00 16.30 313 LYS A C 1
ATOM 2380 O O . LYS A 1 313 ? 13.035 4.533 5.708 1.00 17.76 313 LYS A O 1
ATOM 2386 N N . PHE A 1 314 ? 15.109 5.118 6.398 1.00 15.38 314 PHE A N 1
ATOM 2387 C CA . PHE A 1 314 ? 15.424 5.975 5.267 1.00 15.24 314 PHE A CA 1
ATOM 2388 C C . PHE A 1 314 ? 16.507 5.347 4.385 1.00 14.66 314 PHE A C 1
ATOM 2389 O O . PHE A 1 314 ? 16.421 5.388 3.155 1.00 15.45 314 PHE A O 1
ATOM 2397 N N . TYR A 1 315 ? 17.520 4.762 5.021 1.00 15.13 315 TYR A N 1
ATOM 2398 C CA . TYR A 1 315 ? 18.676 4.231 4.306 1.00 14.40 315 TYR A CA 1
ATOM 2399 C C . TYR A 1 315 ? 19.430 3.200 5.141 1.00 14.65 315 TYR A C 1
ATOM 2400 O O . TYR A 1 315 ? 19.463 3.294 6.371 1.00 15.52 315 TYR A O 1
ATOM 2409 N N . GLU A 1 316 ? 20.027 2.218 4.467 1.00 14.91 316 GLU A N 1
ATOM 2410 C CA . GLU A 1 316 ? 20.924 1.263 5.115 1.00 14.88 316 GLU A CA 1
ATOM 2411 C C . GLU A 1 316 ? 22.022 0.783 4.169 1.00 14.63 316 GLU A C 1
ATOM 2412 O O . GLU A 1 316 ? 21.771 0.510 2.992 1.00 14.59 316 GLU A O 1
ATOM 2418 N N . GLU A 1 317 ? 23.240 0.709 4.699 1.00 14.07 317 GLU A N 1
ATOM 2419 C CA . GLU A 1 317 ? 24.346 -0.011 4.073 1.00 14.69 317 GLU A CA 1
ATOM 2420 C C . GLU A 1 317 ? 25.145 -0.660 5.208 1.00 15.36 317 GLU A C 1
ATOM 2421 O O . GLU A 1 317 ? 24.800 -0.459 6.376 1.00 15.36 317 GLU A O 1
ATOM 2427 N N . PRO A 1 318 ? 26.190 -1.456 4.891 1.00 15.34 318 PRO A N 1
ATOM 2428 C CA . PRO A 1 318 ? 26.950 -2.055 5.997 1.00 16.31 318 PRO A CA 1
ATOM 2429 C C . PRO A 1 318 ? 27.465 -0.998 6.980 1.00 15.42 318 PRO A C 1
ATOM 2430 O O . PRO A 1 318 ? 28.095 -0.020 6.570 1.00 15.24 318 PRO A O 1
ATOM 2434 N N . GLY A 1 319 ? 27.147 -1.176 8.260 1.00 15.02 319 GLY A N 1
ATOM 2435 C CA . GLY A 1 319 ? 27.588 -0.252 9.309 1.00 16.07 319 GLY A CA 1
ATOM 2436 C C . GLY A 1 319 ? 26.849 1.077 9.414 1.00 15.66 319 GLY A C 1
ATOM 2437 O O . GLY A 1 319 ? 27.239 1.933 10.210 1.00 14.75 319 GLY A O 1
ATOM 2438 N N . ILE A 1 320 ? 25.794 1.253 8.615 1.00 14.48 320 ILE A N 1
ATOM 2439 C CA . ILE A 1 320 ? 25.020 2.498 8.592 1.00 14.27 320 ILE A CA 1
ATOM 2440 C C . ILE A 1 320 ? 23.517 2.231 8.506 1.00 13.86 320 ILE A C 1
ATOM 2441 O O . ILE A 1 320 ? 23.049 1.559 7.588 1.00 14.49 320 ILE A O 1
ATOM 2446 N N . GLU A 1 321 ? 22.769 2.761 9.468 1.00 13.29 321 GLU A N 1
ATOM 2447 C CA . GLU A 1 321 ? 21.317 2.836 9.364 1.00 13.87 321 GLU A CA 1
ATOM 2448 C C . GLU A 1 321 ? 20.884 4.276 9.573 1.00 14.42 321 GLU A C 1
ATOM 2449 O O . GLU A 1 321 ? 21.379 4.953 10.481 1.00 14.97 321 GLU A O 1
ATOM 2455 N N . ILE A 1 322 ? 19.970 4.741 8.726 1.00 14.03 322 ILE A N 1
ATOM 2456 C CA . ILE A 1 322 ? 19.407 6.083 8.853 1.00 13.66 322 ILE A CA 1
ATOM 2457 C C . ILE A 1 322 ? 17.886 5.992 8.881 1.00 13.52 322 ILE A C 1
ATOM 2458 O O . ILE A 1 322 ? 17.282 5.315 8.046 1.00 14.50 322 ILE A O 1
ATOM 2463 N N . PHE A 1 323 ? 17.287 6.666 9.859 1.00 13.36 323 PHE A N 1
ATOM 2464 C CA . PHE A 1 323 ? 15.842 6.762 9.983 1.00 13.37 323 PHE A CA 1
ATOM 2465 C C . PHE A 1 323 ? 15.428 8.209 9.813 1.00 13.80 323 PHE A C 1
ATOM 2466 O O . PHE A 1 323 ? 16.154 9.115 10.219 1.00 15.08 323 PHE A O 1
ATOM 2474 N N . LEU A 1 324 ? 14.274 8.420 9.192 1.00 13.72 324 LEU A N 1
ATOM 2475 C CA . LEU A 1 324 ? 13.761 9.761 8.967 1.00 14.65 324 LEU A CA 1
ATOM 2476 C C . LEU A 1 324 ? 12.479 9.976 9.753 1.00 14.74 324 LEU A C 1
ATOM 2477 O O . LEU A 1 324 ? 11.522 9.214 9.618 1.00 15.51 324 LEU A O 1
ATOM 2482 N N . CYS A 1 325 ? 12.490 11.019 10.576 1.00 15.69 325 CYS A N 1
ATOM 2483 C CA . CYS A 1 325 ? 11.322 11.484 11.301 1.00 16.70 325 CYS A CA 1
ATOM 2484 C C . CYS A 1 325 ? 10.811 12.714 10.557 1.00 17.40 325 CYS A C 1
ATOM 2485 O O . CYS A 1 325 ? 11.400 13.795 10.645 1.00 18.64 325 CYS A O 1
ATOM 2488 N N . LYS A 1 326 ? 9.736 12.529 9.794 1.00 19.16 326 LYS A N 1
ATOM 2489 C CA . LYS A 1 326 ? 9.168 13.595 8.965 1.00 19.69 326 LYS A CA 1
ATOM 2490 C C . LYS A 1 326 ? 8.380 14.599 9.807 1.00 21.38 326 LYS A C 1
ATOM 2491 O O . LYS A 1 326 ? 7.973 14.298 10.930 1.00 22.08 326 LYS A O 1
ATOM 2497 N N . GLY A 1 327 ? 8.170 15.793 9.260 1.00 23.04 327 GLY A N 1
ATOM 2498 C CA . GLY A 1 327 ? 7.406 16.833 9.943 1.00 26.12 327 GLY A CA 1
ATOM 2499 C C . GLY A 1 327 ? 7.909 18.220 9.600 1.00 27.68 327 GLY A C 1
ATOM 2500 O O . GLY A 1 327 ? 8.644 18.390 8.625 1.00 29.35 327 GLY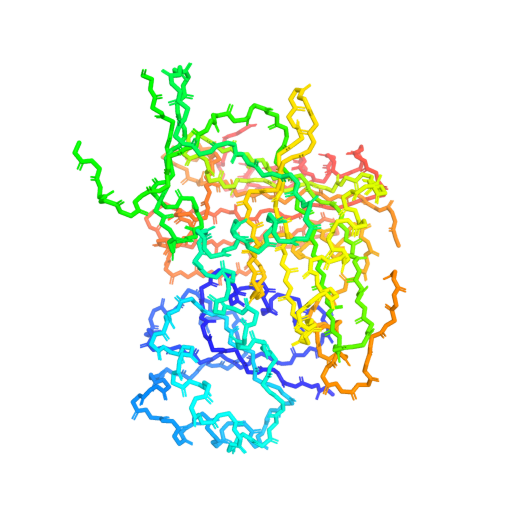 A O 1
ATOM 2501 N N . GLU A 1 328 ? 7.505 19.211 10.396 1.00 29.91 328 GLU A N 1
ATOM 2502 C CA . GLU A 1 328 ? 8.026 20.570 10.260 1.00 34.01 328 GLU A CA 1
ATOM 2503 C C . GLU A 1 328 ? 9.536 20.504 10.459 1.00 34.74 328 GLU A C 1
ATOM 2504 O O . GLU A 1 328 ? 10.025 20.483 11.588 1.00 38.85 328 GLU A O 1
ATOM 2510 N N . TYR A 1 329 ? 10.250 20.460 9.336 1.00 36.73 329 TYR A N 1
ATOM 2511 C CA . TYR A 1 329 ? 11.683 20.130 9.257 1.00 38.04 329 TYR A CA 1
ATOM 2512 C C . TYR A 1 329 ? 12.059 18.728 9.745 1.00 30.90 329 TYR A C 1
ATOM 2513 O O . TYR A 1 329 ? 11.900 18.403 10.926 1.00 28.60 329 TYR A O 1
ATOM 2522 N N . PRO A 1 330 ? 12.563 17.888 8.824 1.00 26.85 330 PRO A N 1
ATOM 2523 C CA . PRO A 1 330 ? 12.804 16.492 9.197 1.00 24.97 330 PRO A CA 1
ATOM 2524 C C . PRO A 1 330 ? 13.945 16.288 10.209 1.00 22.52 330 PRO A C 1
ATOM 2525 O O . PRO A 1 330 ? 14.831 17.138 10.331 1.00 20.20 330 PRO A O 1
ATOM 2529 N N . VAL A 1 331 ? 13.895 15.175 10.942 1.00 16.98 331 VAL A N 1
ATOM 2530 C CA . VAL A 1 331 ? 15.017 14.753 11.787 1.00 15.94 331 VAL A CA 1
ATOM 2531 C C . VAL A 1 331 ? 15.530 13.396 11.317 1.00 14.91 331 VAL A C 1
ATOM 2532 O O . VAL A 1 331 ? 14.753 12.456 11.125 1.00 16.01 331 VAL A O 1
ATOM 2536 N N . PHE A 1 332 ? 16.842 13.311 11.123 1.00 13.68 332 PHE A N 1
ATOM 2537 C CA . PHE A 1 332 ? 17.494 12.050 10.817 1.00 14.35 332 PHE A CA 1
ATOM 2538 C C . PHE A 1 332 ? 18.079 11.438 12.083 1.00 15.11 332 PHE A C 1
ATOM 2539 O O . PHE A 1 332 ? 18.803 12.103 12.830 1.00 15.92 332 PHE A O 1
ATOM 2547 N N . THR A 1 333 ? 17.748 10.175 12.326 1.00 13.81 333 THR A N 1
ATOM 2548 C CA . THR A 1 333 ? 18.406 9.403 13.368 1.00 13.44 333 THR A CA 1
ATOM 2549 C C . THR A 1 333 ? 19.424 8.499 12.684 1.00 13.60 333 THR A C 1
ATOM 2550 O O . THR A 1 333 ? 19.056 7.654 11.861 1.00 14.54 333 THR A O 1
ATOM 2554 N N . MET A 1 334 ? 20.699 8.717 13.003 1.00 13.10 334 MET A N 1
ATOM 2555 C CA . MET A 1 334 ? 21.803 8.005 12.361 1.00 13.94 334 MET A CA 1
ATOM 2556 C C . MET A 1 334 ? 22.393 6.979 13.320 1.00 13.32 334 MET A C 1
ATOM 2557 O O . MET A 1 334 ? 22.670 7.297 14.479 1.00 13.71 334 MET A O 1
ATOM 2562 N N . VAL A 1 335 ? 22.595 5.759 12.830 1.00 13.37 335 VAL A N 1
ATOM 2563 C CA . VAL A 1 335 ? 23.225 4.696 13.611 1.00 13.43 335 VAL A CA 1
ATOM 2564 C C . VAL A 1 335 ? 24.442 4.183 12.842 1.00 13.18 335 VAL A C 1
ATOM 2565 O O . VAL A 1 335 ? 24.309 3.714 11.712 1.00 13.36 335 VAL A O 1
ATOM 2569 N N . PHE A 1 336 ? 25.618 4.280 13.459 1.00 13.32 336 PHE A N 1
ATOM 2570 C CA . PHE A 1 336 ? 26.869 3.850 12.837 1.00 12.89 336 PHE A CA 1
ATOM 2571 C C . PHE A 1 336 ? 27.567 2.844 13.733 1.00 13.10 336 PHE A C 1
ATOM 2572 O O . PHE A 1 336 ? 27.571 3.005 14.950 1.00 13.66 336 PHE A O 1
ATOM 2580 N N . TRP A 1 337 ? 28.163 1.813 13.142 1.00 13.54 337 TRP A N 1
ATOM 2581 C CA . TRP A 1 337 ? 28.920 0.847 13.936 1.00 14.89 337 TRP A CA 1
ATOM 2582 C C . TRP A 1 337 ? 30.086 0.262 13.197 1.00 15.96 337 TRP A C 1
ATOM 2583 O O . TRP A 1 337 ? 30.141 0.300 11.965 1.00 17.10 337 TRP A O 1
ATOM 2594 N N . GLY A 1 338 ? 31.031 -0.278 13.963 1.00 17.14 338 GLY A N 1
ATOM 2595 C CA . GLY A 1 338 ? 32.263 -0.844 13.423 1.00 20.07 338 GLY A CA 1
ATOM 2596 C C . GLY A 1 338 ? 33.097 -1.467 14.526 1.00 21.98 338 GLY A C 1
ATOM 2597 O O . GLY A 1 338 ? 32.735 -1.389 15.699 1.00 22.36 338 GLY A O 1
ATOM 2598 N N . LYS A 1 339 ? 34.222 -2.072 14.151 1.00 25.42 339 LYS A N 1
ATOM 2599 C CA . LYS A 1 339 ? 35.089 -2.781 15.102 1.00 27.54 339 LYS A CA 1
ATOM 2600 C C . LYS A 1 339 ? 35.669 -1.880 16.198 1.00 29.04 339 LYS A C 1
ATOM 2601 O O . LYS A 1 339 ? 35.885 -2.326 17.328 1.00 31.31 339 LYS A O 1
ATOM 2607 N N . ASP A 1 340 ? 35.913 -0.618 15.849 1.00 27.95 340 ASP A N 1
ATOM 2608 C CA . ASP A 1 340 ? 36.471 0.371 16.773 1.00 28.73 340 ASP A CA 1
ATOM 2609 C C . ASP A 1 340 ? 36.010 1.787 16.420 1.00 26.19 340 ASP A C 1
ATOM 2610 O O . ASP A 1 340 ? 35.228 1.975 15.485 1.00 25.65 340 ASP A O 1
ATOM 2615 N N . ARG A 1 341 ? 36.505 2.772 17.168 1.00 25.31 341 ARG A N 1
ATOM 2616 C CA . ARG A 1 341 ? 36.161 4.180 16.957 1.00 26.26 341 ARG A CA 1
ATOM 2617 C C . ARG A 1 341 ? 36.528 4.685 15.561 1.00 26.69 341 ARG A C 1
ATOM 2618 O O . ARG A 1 341 ? 35.766 5.443 14.957 1.00 27.95 341 ARG A O 1
ATOM 2626 N N . GLU A 1 342 ? 37.690 4.263 15.063 1.00 27.65 342 GLU A N 1
ATOM 2627 C CA . GLU A 1 342 ? 38.167 4.646 13.732 1.00 30.32 342 GLU A CA 1
ATOM 2628 C C . GLU A 1 342 ? 37.188 4.235 12.638 1.00 26.93 342 GLU A C 1
ATOM 2629 O O . GLU A 1 342 ? 36.756 5.074 11.844 1.00 27.57 342 GLU A O 1
ATOM 2635 N N . GLU A 1 343 ? 36.847 2.948 12.599 1.00 24.70 343 GLU A N 1
ATOM 2636 C CA . GLU A 1 343 ? 35.949 2.432 11.568 1.00 24.76 343 GLU A CA 1
ATOM 2637 C C . GLU A 1 343 ? 34.561 3.051 11.682 1.00 22.39 343 GLU A C 1
ATOM 2638 O O . GLU A 1 343 ? 33.953 3.397 10.672 1.00 21.72 343 GLU A O 1
ATOM 2644 N N . THR A 1 344 ? 34.070 3.190 12.913 1.00 21.72 344 THR A N 1
ATOM 2645 C CA . THR A 1 344 ? 32.752 3.777 13.154 1.00 19.49 344 THR A CA 1
ATOM 2646 C C . THR A 1 344 ? 32.709 5.235 12.696 1.00 19.99 344 THR A C 1
ATOM 2647 O O . THR A 1 344 ? 31.720 5.675 12.111 1.00 19.48 344 THR A O 1
ATOM 2651 N N . GLY A 1 345 ? 33.792 5.968 12.955 1.00 20.30 345 GLY A N 1
ATOM 2652 C CA . GLY A 1 345 ? 33.928 7.351 12.497 1.00 21.29 345 GLY A CA 1
ATOM 2653 C C . GLY A 1 345 ? 33.911 7.460 10.982 1.00 21.38 345 GLY A C 1
ATOM 2654 O O . GLY A 1 345 ? 33.330 8.398 10.427 1.00 21.59 345 GLY A O 1
ATOM 2655 N N . ALA A 1 346 ? 34.548 6.495 10.318 1.00 21.88 346 ALA A N 1
ATOM 2656 C CA . ALA A 1 346 ? 34.542 6.406 8.857 1.00 21.90 346 ALA A CA 1
ATOM 2657 C C . ALA A 1 346 ? 33.139 6.145 8.308 1.00 21.46 346 ALA A C 1
ATOM 2658 O O . ALA A 1 346 ? 32.755 6.711 7.282 1.00 21.21 346 ALA A O 1
ATOM 2660 N N . LYS A 1 347 ? 32.380 5.291 8.997 1.00 20.52 347 LYS A N 1
ATOM 2661 C CA . LYS A 1 347 ? 30.986 5.033 8.634 1.00 19.01 347 LYS A CA 1
ATOM 2662 C C . LYS A 1 347 ? 30.130 6.279 8.833 1.00 18.25 347 LYS A C 1
ATOM 2663 O O . LYS A 1 347 ? 29.273 6.580 8.003 1.00 18.43 347 LYS A O 1
ATOM 2669 N N . ARG A 1 348 ? 30.376 7.007 9.923 1.00 18.25 348 ARG A N 1
ATOM 2670 C CA . ARG A 1 348 ? 29.688 8.274 10.170 1.00 17.46 348 ARG A CA 1
ATOM 2671 C C . ARG A 1 348 ? 29.946 9.251 9.026 1.00 18.72 348 ARG A C 1
ATOM 2672 O O . ARG A 1 348 ? 29.019 9.900 8.539 1.00 18.71 348 ARG A O 1
ATOM 2680 N N . CYS A 1 349 ? 31.205 9.332 8.597 1.00 19.91 349 CYS A N 1
ATOM 2681 C CA . CYS A 1 349 ? 31.592 10.172 7.465 1.00 22.01 349 CYS A CA 1
ATOM 2682 C C . CYS A 1 349 ? 30.860 9.778 6.182 1.00 20.37 349 CYS A C 1
ATOM 2683 O O . CYS A 1 349 ? 30.360 10.646 5.464 1.00 21.76 349 CYS A O 1
ATOM 2686 N N . LYS A 1 350 ? 30.787 8.474 5.913 1.00 20.98 350 LYS A N 1
ATOM 2687 C CA . LYS A 1 350 ? 30.059 7.950 4.751 1.00 20.72 350 LYS A CA 1
ATOM 2688 C C . LYS A 1 350 ? 28.563 8.262 4.829 1.00 20.93 350 LYS A C 1
ATOM 2689 O O . LYS A 1 350 ? 27.967 8.705 3.844 1.00 22.31 350 LYS A O 1
ATOM 2695 N N . GLY A 1 351 ? 27.967 8.028 5.999 1.00 20.14 351 GLY A N 1
ATOM 2696 C CA . GLY A 1 351 ? 26.553 8.321 6.231 1.00 19.72 351 GLY A CA 1
ATOM 2697 C C . GLY A 1 351 ? 26.214 9.782 6.009 1.00 19.65 351 GLY A C 1
ATOM 2698 O O . GLY A 1 351 ? 25.210 10.103 5.365 1.00 20.63 351 GLY A O 1
ATOM 2699 N N . LEU A 1 352 ? 27.050 10.669 6.543 1.00 20.39 352 LEU A N 1
ATOM 2700 C CA . LEU A 1 352 ? 26.866 12.103 6.350 1.00 21.50 352 LEU A CA 1
ATOM 2701 C C . LEU A 1 352 ? 27.065 12.502 4.890 1.00 22.20 352 LEU A C 1
ATOM 2702 O O . LEU A 1 352 ? 26.358 13.376 4.387 1.00 24.15 352 LEU A O 1
ATOM 2707 N N . SER A 1 353 ? 28.010 11.849 4.210 1.00 21.44 353 SER A N 1
ATOM 2708 C CA . SER A 1 353 ? 28.279 12.141 2.798 1.00 22.40 353 SER A CA 1
ATOM 2709 C C . SER A 1 353 ? 27.084 11.807 1.904 1.00 23.43 353 SER A C 1
ATOM 2710 O O . SER A 1 353 ? 26.839 12.499 0.914 1.00 25.56 353 SER A O 1
ATOM 2713 N N . VAL A 1 354 ? 26.350 10.751 2.261 1.00 24.33 354 VAL A N 1
ATOM 2714 C CA . VAL A 1 354 ? 25.114 10.385 1.565 1.00 26.43 354 VAL A CA 1
ATOM 2715 C C . VAL A 1 354 ? 24.113 11.537 1.670 1.00 27.43 354 VAL A C 1
ATOM 2716 O O . VAL A 1 354 ? 23.545 11.969 0.665 1.00 26.40 354 VAL A O 1
ATOM 2720 N N . LEU A 1 355 ? 23.928 12.046 2.887 1.00 26.00 355 LEU A N 1
ATOM 2721 C CA . LEU A 1 355 ? 23.057 13.195 3.135 1.00 25.02 355 LEU A CA 1
ATOM 2722 C C . LEU A 1 355 ? 23.533 14.458 2.422 1.00 23.44 355 LEU A C 1
ATOM 2723 O O . LEU A 1 355 ? 22.721 15.222 1.900 1.00 24.73 355 LEU A O 1
ATOM 2728 N N . LYS A 1 356 ? 24.848 14.670 2.414 1.00 23.51 356 LYS A N 1
ATOM 2729 C CA . LYS A 1 356 ? 25.461 15.827 1.761 1.00 26.70 356 LYS A CA 1
ATOM 2730 C C . LYS A 1 356 ? 25.260 15.802 0.245 1.00 28.21 356 LYS A C 1
ATOM 2731 O O . LYS A 1 356 ? 24.657 16.716 -0.326 1.00 27.91 356 LYS A O 1
ATOM 2737 N N . GLU A 1 357 ? 25.761 14.746 -0.390 1.00 28.41 357 GLU A N 1
ATOM 2738 C CA . GLU A 1 357 ? 25.785 14.641 -1.848 1.00 29.46 357 GLU A CA 1
ATOM 2739 C C . GLU A 1 357 ? 24.393 14.472 -2.460 1.00 31.67 357 GLU A C 1
ATOM 2740 O O . GLU A 1 357 ? 24.062 15.127 -3.451 1.00 32.48 357 GLU A O 1
ATOM 2746 N N . ARG A 1 358 ? 23.588 13.601 -1.859 1.00 30.03 358 ARG A N 1
ATOM 2747 C CA . ARG A 1 358 ? 22.319 13.188 -2.451 1.00 33.35 358 ARG A CA 1
ATOM 2748 C C . ARG A 1 358 ? 21.112 13.999 -1.960 1.00 33.86 358 ARG A C 1
ATOM 2749 O O . ARG A 1 358 ? 20.072 14.025 -2.622 1.00 35.66 358 ARG A O 1
ATOM 2757 N N . PHE A 1 359 ? 21.252 14.673 -0.821 1.00 31.10 359 PHE A N 1
ATOM 2758 C CA . PHE A 1 359 ? 20.121 15.400 -0.236 1.00 32.22 359 PHE A CA 1
ATOM 2759 C C . PHE A 1 359 ? 20.414 16.856 0.162 1.00 31.42 359 PHE A C 1
ATOM 2760 O O . PHE A 1 359 ? 19.572 17.517 0.772 1.00 34.18 359 PHE A O 1
ATOM 2768 N N . GLY A 1 360 ? 21.600 17.346 -0.198 1.00 30.71 360 GLY A N 1
ATOM 2769 C CA . GLY A 1 360 ? 21.963 18.755 -0.016 1.00 28.95 360 GLY A CA 1
ATOM 2770 C C . GLY A 1 360 ? 22.164 19.221 1.416 1.00 29.08 360 GLY A C 1
ATOM 2771 O O . GLY A 1 360 ? 21.994 20.405 1.715 1.00 29.77 360 GLY A O 1
ATOM 2772 N N . ALA A 1 361 ? 22.528 18.296 2.300 1.00 28.87 361 ALA A N 1
ATOM 2773 C CA . ALA A 1 361 ? 22.808 18.626 3.695 1.00 26.93 361 ALA A CA 1
ATOM 2774 C C . ALA A 1 361 ? 24.168 19.304 3.844 1.00 28.48 361 ALA A C 1
ATOM 2775 O O . ALA A 1 361 ? 25.083 19.050 3.058 1.00 29.89 361 ALA A O 1
ATOM 2777 N N . VAL A 1 362 ? 24.295 20.169 4.848 1.00 28.66 362 VAL A N 1
ATOM 2778 C CA . VAL A 1 362 ? 25.584 20.795 5.167 1.00 28.50 362 VAL A CA 1
ATOM 2779 C C . VAL A 1 362 ? 26.029 20.520 6.607 1.00 28.43 362 VAL A C 1
ATOM 2780 O O . VAL A 1 362 ? 25.339 20.866 7.573 1.00 27.20 362 VAL A O 1
ATOM 2784 N N . LEU A 1 363 ? 27.180 19.859 6.709 1.00 31.33 363 LEU A N 1
ATOM 2785 C CA . LEU A 1 363 ? 27.864 19.573 7.967 1.00 33.20 363 LEU A CA 1
ATOM 2786 C C . LEU A 1 363 ? 29.319 19.240 7.628 1.00 36.92 363 LEU A C 1
ATOM 2787 O O . LEU A 1 363 ? 30.027 18.575 8.386 1.00 41.40 363 LEU A O 1
#

Organism: Methanosarcina barkeri (strain Fusaro / DSM 804) (NCBI:txid269797)

Secondary structure (DSSP, 8-state):
--EEEEE--SHHHHHHHHHHHHTT-EEEEEES-TT-TTTTTSSEEEE--TTT-HHHHHHHHTSSSEEEE----HHHHHHHHHHGGG-SS-B---HHHHHHHTSHHHHHHHHHHTT---PPBS-SSS-EEEE-SS--TTTT-EEE----TT-EEEE---SEEEEEEEEEESS-EEE---EEEEE-TTS-EEEEEE----HHHHHHHHHHHHTTT-EEEEEEEEEEETTEEEEEEEE-SPPSSHHHHHHHHH---HHHHHHHHTTT--------EEEEEEEEE-GGGBEEE--HHHHTT-SEEEEEEEETTEEEEEEESSS-EEEEEEEESSHHHHHHHHHHHHHHHHHHH--B-

Foldseek 3Di:
DFEEEEEAQAQLNVLLLVLCVVVVYAYEYEYQDPLRAACVVHPHYDHRDCLVCVVVVQVVLLVGAEYAYRDQDVVSLVSCVVCVVSGPHYYQFDSQLQVQQQFQVSVVVLCVVVPHAAFDFDDPQDFKWKDAGGDDQLVRTDTHNPDDPRITIGHDFDAWKKKWKWAFLLAAIAIAFIKTFDADPSRGGFKIKGDDDDVVVSVSVRCSCPVSPDQHMKMWIWGQGPVGIHTRGMHRHRDGDVQLNRCQQPVDRVSVQSSCSPPVRHHYYRHWIKMKGKWWLDPQQETDGDHSVVLRQFRYKHWDDDDVQWTWMWGHDPTIMIIIMGIDRDPVRRVVRVVVRVVCCCVVPPHDD

Nearest PDB structures (foldseek):
  4ffp-assembly1_A  TM=1.002E+00  e=1.100E-80  Methanosarcina barkeri str. Fusaro
  4ffr-assembly1_A  TM=9.986E-01  e=1.368E-77  Methanosarcina barkeri str. Fusaro
  4ffm-assembly1_A  TM=1.001E+00  e=3.549E-76  Methanosarcina barkeri str. Fusaro
  1kjq-assembly1_B  TM=6.920E-01  e=2.546E-17  Escherichia coli
  2czg-assembly1_B  TM=6.860E-01  e=2.546E-17  Pyrococcus horikoshii OT3